Protein AF-A0AAW0P7V8-F1 (afdb_monomer)

Organism: NCBI:txid88201

pLDDT: mean 75.21, std 24.81, range [28.02, 97.75]

Nearest PDB structures (foldseek):
  6kzp-assembly1_A  TM=9.640E-01  e=1.394E-21  Homo sapiens
  9ayk-assembly1_A  TM=9.635E-01  e=1.663E-21  Homo sapiens
  9ayl-assembly1_A  TM=9.589E-01  e=2.994E-21  Homo sapiens
  6kzo-assembly1_A  TM=9.671E-01  e=5.338E-20  Homo sapiens
  7wll-assembly1_A  TM=8.492E-01  e=4.261E-21  Homo sapiens

Radius of gyration: 34.0 Å; Cα contacts (8 Å, |Δi|>4): 158; chains: 1; bounding box: 77×77×98 Å

Mean predicted aligned error: 16.58 Å

Sequence (264 aa):
MVINFFSTRHRSGPGQCRVGAVVSVQSQCVPQGRGAVRRATPQASELHLLLLLPGIRQLKVPRTNVDTVIGDQGRKVVISRAPGLKLVVETLMSSLKPIGNIVVICCAFFIIFGILGVQLFKGKFFVCQGEDVRNITNKSDCLQASYKWVRHKYNFDNLGQALMSLFVLASKDGWVDIMYDGLDAVGVDQQPIMNYNPWMLLYFISFLLIVAFFVLNMFVGVVVENFHKCRRHQEAEEAKRREEKRLKRLEKKRRSKEKELAGR

Secondary structure (DSSP, 8-state):
-------------S----------------------------------S----------------S-SSSS-SSSSSSTTS-HHHHHHHHHHHHHHTTTHHHHHHHHHHHHHHHHHHHHHHTTT-EEEESS--TT--BHHHHHHTT-EEEE-SS--SSHHHHHHHHHHHHHTSSHHHHHHHHHS--STTBPP-TTS-GGGHHHHHHHHHHHHHHHHHHHHHHHHHHHHHHHHHHHHHHHHHHHHHHHHHHHHHHHHHHHHHHT-

Foldseek 3Di:
DDDDDDDDDDDDDDDDDDDDDDDDDDDDDDDDDDDDDDDDDDDDDDPDDDPDDDDDDDDDDPPDPPPPDPDPPPPPPPPPPDPVVVVVVVVVVVLCVLLVVLVVVVVVVLLVLLVVQLVQFAQQQKAWDDDDCPPPWFLVSSVVVVTDTDGDPQGNNDSVSSSVLLVCLLVVHCVVVVLQSQQQGDDHRTHGHGRPHVVSNCSSVVSNVVSVVSVVVSVVSSVVVVVVVVVVVVVVVVVVVVVVVVVVVVVVVVVVVVVVVVVD

Solvent-accessible surface area (backbone atoms only — not comparable to full-atom values): 16611 Å² total; per-residue (Å²): 140,85,82,86,76,87,82,80,87,79,89,78,83,87,88,81,93,78,84,80,86,86,82,91,79,90,79,84,87,78,88,90,80,89,86,91,85,83,88,83,87,89,82,92,84,88,87,86,87,83,91,82,80,89,86,82,82,85,80,86,76,76,90,72,72,98,80,79,86,84,75,72,87,76,65,59,80,72,67,76,79,45,77,71,57,51,57,53,52,53,54,49,57,65,62,43,61,79,51,46,64,59,50,54,53,50,52,52,50,47,49,54,51,16,52,51,42,28,75,76,37,44,60,22,49,38,42,70,51,61,92,81,58,88,87,45,59,36,50,68,50,27,51,72,70,73,33,45,82,42,67,51,94,61,35,22,73,42,58,70,44,15,42,53,35,50,49,35,43,72,68,66,53,74,30,68,59,57,50,50,54,53,21,14,34,73,38,69,60,30,42,60,38,87,68,67,33,67,72,52,46,54,60,57,52,51,51,53,52,54,52,52,50,50,53,52,51,50,50,50,48,54,54,49,51,52,51,54,50,52,50,52,52,51,54,51,53,52,49,49,56,52,49,54,54,51,51,55,51,52,54,53,55,50,55,52,52,53,52,58,60,74,74,108

InterPro domains:
  IPR005821 Ion transport domain [PF00520] (78-234)
  IPR043203 Voltage-gated cation channel calcium and sodium [PTHR10037] (78-259)

Structure (mmCIF, N/CA/C/O backbone):
data_AF-A0AAW0P7V8-F1
#
_entry.id   AF-A0AAW0P7V8-F1
#
loop_
_atom_site.group_PDB
_atom_site.id
_atom_site.type_symbol
_atom_site.label_atom_id
_atom_site.label_alt_id
_atom_site.label_comp_id
_atom_site.label_asym_id
_atom_site.label_entity_id
_atom_site.label_seq_id
_atom_site.pdbx_PDB_ins_code
_atom_site.Cartn_x
_atom_site.Cartn_y
_atom_site.Cartn_z
_atom_site.occupancy
_atom_site.B_iso_or_equiv
_atom_site.auth_seq_id
_atom_site.auth_comp_id
_atom_site.auth_asym_id
_atom_site.auth_atom_id
_atom_site.pdbx_PDB_model_num
ATOM 1 N N . MET A 1 1 ? 3.699 14.943 11.187 1.00 34.69 1 MET A N 1
ATOM 2 C CA . MET A 1 1 ? 5.024 14.359 11.480 1.00 34.69 1 MET A CA 1
ATOM 3 C C . MET A 1 1 ? 5.713 14.115 10.145 1.00 34.69 1 MET A C 1
ATOM 5 O O . MET A 1 1 ? 5.439 13.121 9.488 1.00 34.69 1 MET A O 1
ATOM 9 N N . VAL A 1 2 ? 6.465 15.113 9.682 1.00 36.28 2 VAL A N 1
ATOM 10 C CA . VAL A 1 2 ? 7.217 15.082 8.421 1.00 36.28 2 VAL A CA 1
ATOM 11 C C . VAL A 1 2 ? 8.617 14.604 8.778 1.00 36.28 2 VAL A C 1
ATOM 13 O O . VAL A 1 2 ? 9.300 15.276 9.545 1.00 36.28 2 VAL A O 1
ATOM 16 N N . ILE A 1 3 ? 9.021 13.434 8.289 1.00 40.75 3 ILE A N 1
ATOM 17 C CA . ILE A 1 3 ? 10.409 12.980 8.393 1.00 40.75 3 ILE A CA 1
ATOM 18 C C . ILE A 1 3 ? 11.056 13.299 7.047 1.00 40.75 3 ILE A C 1
ATOM 20 O O . ILE A 1 3 ? 10.778 12.644 6.046 1.00 40.75 3 ILE A O 1
ATOM 24 N N . ASN A 1 4 ? 11.874 14.350 7.035 1.00 37.66 4 ASN A N 1
ATOM 25 C CA . ASN A 1 4 ? 12.822 14.621 5.962 1.00 37.66 4 ASN A CA 1
ATOM 26 C C . ASN A 1 4 ? 13.935 13.570 6.028 1.00 37.66 4 ASN A C 1
ATOM 28 O O . ASN A 1 4 ? 14.639 13.496 7.033 1.00 37.66 4 ASN A O 1
ATOM 32 N N . PHE A 1 5 ? 14.130 12.812 4.951 1.00 36.94 5 PHE A N 1
ATOM 33 C CA . PHE A 1 5 ? 15.389 12.120 4.694 1.00 36.94 5 PHE A CA 1
ATOM 34 C C . PHE A 1 5 ? 16.111 12.857 3.566 1.00 36.94 5 PHE A C 1
ATOM 36 O O . PHE A 1 5 ? 15.644 12.909 2.430 1.00 36.94 5 PHE A O 1
ATOM 43 N N . PHE A 1 6 ? 17.245 13.464 3.910 1.00 34.41 6 PHE A N 1
ATOM 44 C CA . PHE A 1 6 ? 18.235 13.945 2.955 1.00 34.41 6 PHE A CA 1
ATOM 45 C C . PHE A 1 6 ? 18.734 12.749 2.131 1.00 34.41 6 PHE A C 1
ATOM 47 O O . PHE A 1 6 ? 19.323 11.823 2.683 1.00 34.41 6 PHE A O 1
ATOM 54 N N . SER A 1 7 ? 18.508 12.768 0.817 1.00 32.28 7 SER A N 1
ATOM 55 C CA . SER A 1 7 ? 19.150 11.849 -0.125 1.00 32.28 7 SER A CA 1
ATOM 56 C C . SER A 1 7 ? 20.437 12.502 -0.627 1.00 32.28 7 SER A C 1
ATOM 58 O O . SER A 1 7 ? 20.416 13.351 -1.519 1.00 32.28 7 SER A O 1
ATOM 60 N N . THR A 1 8 ? 21.573 12.157 -0.020 1.00 36.97 8 THR A N 1
ATOM 61 C CA . THR A 1 8 ? 22.889 12.439 -0.598 1.00 36.97 8 THR A CA 1
ATOM 62 C C . THR A 1 8 ? 23.225 11.340 -1.600 1.00 36.97 8 THR A C 1
ATOM 64 O O . THR A 1 8 ? 23.521 10.197 -1.263 1.00 36.97 8 THR A O 1
ATOM 67 N N . ARG A 1 9 ? 23.156 11.709 -2.879 1.00 38.25 9 ARG A N 1
ATOM 68 C CA . ARG A 1 9 ? 23.531 10.891 -4.032 1.00 38.25 9 ARG A CA 1
ATOM 69 C C . ARG A 1 9 ? 25.040 10.601 -3.979 1.00 38.25 9 ARG A C 1
ATOM 71 O O . ARG A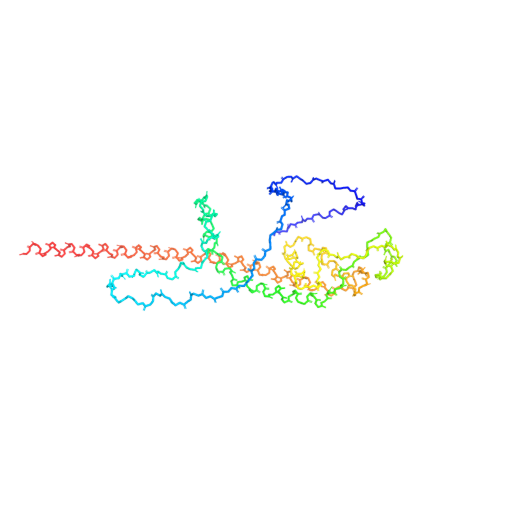 1 9 ? 25.831 11.510 -4.212 1.00 38.25 9 ARG A O 1
ATOM 78 N N . HIS A 1 10 ? 25.446 9.355 -3.720 1.00 29.80 10 HIS A N 1
ATOM 79 C CA . HIS A 1 10 ? 26.841 8.922 -3.881 1.00 29.80 10 HIS A CA 1
ATOM 80 C C . HIS A 1 10 ? 26.973 7.944 -5.053 1.00 29.80 10 HIS A C 1
ATOM 82 O O . HIS A 1 10 ? 26.455 6.831 -5.043 1.00 29.80 10 HIS A O 1
ATOM 88 N N . ARG A 1 11 ? 27.673 8.408 -6.089 1.00 39.03 11 ARG A N 1
ATOM 89 C CA . ARG A 1 11 ? 28.095 7.653 -7.272 1.00 39.03 11 ARG A CA 1
ATOM 90 C C . ARG A 1 11 ? 29.352 6.871 -6.897 1.00 39.03 11 ARG A C 1
ATOM 92 O O . ARG A 1 11 ? 30.309 7.481 -6.424 1.00 39.03 11 ARG A O 1
ATOM 99 N N . SER A 1 12 ? 29.396 5.557 -7.097 1.00 32.12 12 SER A N 1
ATOM 100 C CA . SER A 1 12 ? 30.649 4.790 -7.011 1.00 32.12 12 SER A CA 1
ATOM 101 C C . SER A 1 12 ? 30.576 3.547 -7.895 1.00 32.12 12 SER A C 1
ATOM 103 O O . SER A 1 12 ? 29.639 2.759 -7.794 1.00 32.12 12 SER A O 1
ATOM 105 N N . GLY A 1 13 ? 31.555 3.453 -8.800 1.00 33.09 13 GLY A N 1
ATOM 106 C CA . GLY A 1 13 ? 31.801 2.343 -9.716 1.00 33.09 13 GLY A CA 1
ATOM 107 C C . GLY A 1 13 ? 32.292 1.065 -9.019 1.00 33.09 13 GLY A C 1
ATOM 108 O O . GLY A 1 13 ? 32.143 0.916 -7.806 1.00 33.09 13 GLY A O 1
ATOM 109 N N . PRO A 1 14 ? 32.809 0.095 -9.791 1.00 33.91 14 PRO A N 1
ATOM 110 C CA . PRO A 1 14 ? 32.634 -1.315 -9.489 1.00 33.91 14 PRO A CA 1
ATOM 111 C C . PRO A 1 14 ? 33.682 -1.865 -8.520 1.00 33.91 14 PRO A C 1
ATOM 113 O O . PRO A 1 14 ? 34.874 -1.622 -8.658 1.00 33.91 14 PRO A O 1
ATOM 116 N N . GLY A 1 15 ? 33.209 -2.724 -7.615 1.00 36.16 15 GLY A N 1
ATOM 117 C CA . GLY A 1 15 ? 34.019 -3.783 -7.021 1.00 36.16 15 GLY A CA 1
ATOM 118 C C . GLY A 1 15 ? 34.795 -3.410 -5.762 1.00 36.16 15 GLY A C 1
ATOM 119 O O . GLY A 1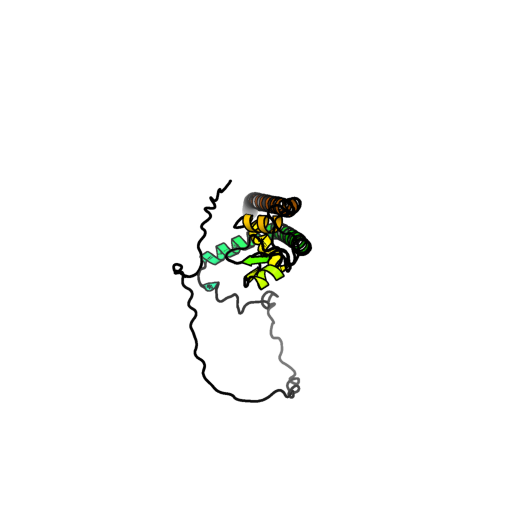 15 ? 36.001 -3.231 -5.823 1.00 36.16 15 GLY A O 1
ATOM 120 N N . GLN A 1 16 ? 34.131 -3.454 -4.602 1.00 30.09 16 GLN A N 1
ATOM 121 C CA . GLN A 1 16 ? 34.600 -4.255 -3.460 1.00 30.09 16 GLN A CA 1
ATOM 122 C C . GLN A 1 16 ? 33.583 -4.267 -2.314 1.00 30.09 16 GLN A C 1
ATOM 124 O O . GLN A 1 16 ? 33.190 -3.237 -1.773 1.00 30.09 16 GLN A O 1
ATOM 129 N N . CYS A 1 17 ? 33.164 -5.477 -1.941 1.00 30.48 17 CYS A N 1
ATOM 130 C CA . CYS A 1 17 ? 32.362 -5.759 -0.760 1.00 30.48 17 CYS A CA 1
ATOM 131 C C . CYS A 1 17 ? 33.160 -5.462 0.518 1.00 30.48 17 CYS A C 1
ATOM 133 O O . CYS A 1 17 ? 34.255 -5.997 0.696 1.00 30.48 17 CYS A O 1
ATOM 135 N N . ARG A 1 18 ? 32.575 -4.713 1.462 1.00 30.17 18 ARG A N 1
ATOM 136 C CA . ARG A 1 18 ? 32.966 -4.774 2.877 1.00 30.17 18 ARG A CA 1
ATOM 137 C C . ARG A 1 18 ? 31.754 -4.950 3.789 1.00 30.17 18 ARG A C 1
ATOM 139 O O . ARG A 1 18 ? 30.930 -4.061 3.938 1.00 30.17 18 ARG A O 1
ATOM 146 N N . VAL A 1 19 ? 31.711 -6.159 4.348 1.00 32.03 19 VAL A N 1
ATOM 147 C CA . VAL A 1 19 ? 31.450 -6.534 5.746 1.00 32.03 19 VAL A CA 1
ATOM 148 C C . VAL A 1 19 ? 30.403 -5.700 6.493 1.00 32.03 19 VAL A C 1
ATOM 150 O O . VAL A 1 19 ? 30.705 -4.669 7.087 1.00 32.03 19 VAL A O 1
ATOM 153 N N . GLY A 1 20 ? 29.179 -6.232 6.529 1.00 30.17 20 GLY A N 1
ATOM 154 C CA . GLY A 1 20 ? 28.164 -5.857 7.508 1.00 30.17 20 GLY A CA 1
ATOM 155 C C . GLY A 1 20 ? 28.463 -6.467 8.879 1.00 30.17 20 GLY A C 1
ATOM 156 O O . GLY A 1 20 ? 28.903 -7.614 8.989 1.00 30.17 20 GLY A O 1
ATOM 157 N N . ALA A 1 21 ? 28.218 -5.678 9.921 1.00 32.97 21 ALA A N 1
ATOM 158 C CA . ALA A 1 21 ? 28.297 -6.100 11.306 1.00 32.97 21 ALA A CA 1
ATOM 159 C C . ALA A 1 21 ? 27.172 -7.096 11.655 1.00 32.97 21 ALA A C 1
ATOM 161 O O . ALA A 1 21 ? 25.986 -6.835 11.478 1.00 32.97 21 ALA A O 1
ATOM 162 N N . VAL A 1 22 ? 27.628 -8.249 12.135 1.00 34.59 22 VAL A N 1
ATOM 163 C CA . VAL A 1 22 ? 27.019 -9.306 12.955 1.00 34.59 22 VAL A CA 1
ATOM 164 C C . VAL A 1 22 ? 25.667 -8.991 13.623 1.00 34.59 22 VAL A C 1
ATOM 166 O O . VAL A 1 22 ? 25.618 -8.184 14.544 1.00 34.59 22 VAL A O 1
ATOM 169 N N . VAL A 1 23 ? 24.637 -9.799 13.316 1.00 30.67 23 VAL A N 1
ATOM 170 C CA . VAL A 1 23 ? 23.861 -10.539 14.336 1.00 30.67 23 VAL A CA 1
ATOM 171 C C . VAL A 1 23 ? 23.594 -11.965 13.830 1.00 30.67 23 VAL A C 1
ATOM 173 O O . VAL A 1 23 ? 23.063 -12.189 12.748 1.00 30.67 23 VAL A O 1
ATOM 176 N N . SER A 1 24 ? 24.038 -12.911 14.651 1.00 33.06 24 SER A N 1
ATOM 177 C CA . SER A 1 24 ? 24.048 -14.369 14.533 1.00 33.06 24 SER A CA 1
ATOM 178 C C . SER A 1 24 ? 22.721 -15.035 14.125 1.00 33.06 24 SER A C 1
ATOM 180 O O . SER A 1 24 ? 21.725 -14.856 14.817 1.00 33.06 24 SER A O 1
ATOM 182 N N . VAL A 1 25 ? 22.754 -15.915 13.111 1.00 32.44 25 VAL A N 1
ATOM 183 C CA . VAL A 1 25 ? 22.069 -17.226 13.131 1.00 32.44 25 VAL A CA 1
ATOM 184 C C . VAL A 1 25 ? 22.955 -18.244 12.404 1.00 32.44 25 VAL A C 1
ATOM 186 O O . VAL A 1 25 ? 23.276 -18.096 11.226 1.00 32.44 25 VAL A O 1
ATOM 189 N N . GLN A 1 26 ? 23.360 -19.279 13.138 1.00 32.41 26 GLN A N 1
ATOM 190 C CA . GLN A 1 26 ? 24.110 -20.439 12.661 1.00 32.41 26 GLN A CA 1
ATOM 191 C C . GLN A 1 26 ? 23.385 -21.143 11.505 1.00 32.41 26 GLN A C 1
ATOM 193 O O . GLN A 1 26 ? 22.258 -21.602 11.663 1.00 32.41 26 GLN A O 1
ATOM 198 N N . SER A 1 27 ? 24.071 -21.314 10.377 1.00 30.02 27 SER A N 1
ATOM 199 C CA . SER A 1 27 ? 23.780 -22.381 9.417 1.00 30.02 27 SER A CA 1
ATOM 200 C C . SER A 1 27 ? 24.959 -23.345 9.450 1.00 30.02 27 SER A C 1
ATOM 202 O O . SER A 1 27 ? 26.050 -23.023 8.987 1.00 30.02 27 SER A O 1
ATOM 204 N N . GLN A 1 28 ? 24.760 -24.497 10.086 1.00 31.27 28 GLN A N 1
ATOM 205 C CA . GLN A 1 28 ? 25.714 -25.597 10.045 1.00 31.27 28 GLN A CA 1
ATOM 206 C C . GLN A 1 28 ? 25.661 -26.260 8.666 1.00 31.27 28 GLN A C 1
ATOM 208 O O . GLN A 1 28 ? 24.603 -26.692 8.211 1.00 31.27 28 GLN A O 1
ATOM 213 N N . CYS A 1 29 ? 26.826 -26.360 8.029 1.00 28.02 29 CYS A N 1
ATOM 214 C CA . CYS A 1 29 ? 27.104 -27.325 6.974 1.00 28.02 29 CYS A CA 1
ATOM 215 C C . CYS A 1 29 ? 27.000 -28.755 7.533 1.00 28.02 29 CYS A C 1
ATOM 217 O O . CYS A 1 29 ? 27.561 -29.041 8.590 1.00 28.02 29 CYS A O 1
ATOM 219 N N . VAL A 1 30 ? 26.355 -29.662 6.796 1.00 37.50 30 VAL A N 1
ATOM 220 C CA . VAL A 1 30 ? 26.409 -31.119 7.020 1.00 37.50 30 VAL A CA 1
ATOM 221 C C . VAL A 1 30 ? 27.014 -31.768 5.765 1.00 37.50 30 VAL A C 1
ATOM 223 O O . VAL A 1 30 ? 26.639 -31.372 4.658 1.00 37.50 30 VAL A O 1
ATOM 226 N N . PRO A 1 31 ? 27.963 -32.717 5.895 1.00 34.97 31 PRO A N 1
ATOM 227 C CA . PRO A 1 31 ? 28.690 -33.282 4.764 1.00 34.97 31 PRO A CA 1
ATOM 228 C C . PRO A 1 31 ? 27.937 -34.427 4.071 1.00 34.97 31 PRO A C 1
ATOM 230 O O . PRO A 1 31 ? 27.080 -35.099 4.641 1.00 34.97 31 PRO A O 1
ATOM 233 N N . GLN A 1 32 ? 28.319 -34.645 2.814 1.00 35.72 32 GLN A N 1
ATOM 234 C CA . GLN A 1 32 ? 27.781 -35.617 1.867 1.00 35.72 32 GLN A CA 1
ATOM 235 C C . GLN A 1 32 ? 28.469 -36.987 2.032 1.00 35.72 32 GLN A C 1
ATOM 237 O O . GLN A 1 32 ? 29.695 -37.075 1.988 1.00 35.72 32 GLN A O 1
ATOM 242 N N . GLY A 1 33 ? 27.686 -38.061 2.184 1.00 32.03 33 GLY A N 1
ATOM 243 C CA . GLY A 1 33 ? 28.163 -39.443 2.313 1.00 32.03 33 GLY A CA 1
ATOM 244 C C . GLY A 1 33 ? 27.228 -40.447 1.628 1.00 32.03 33 GLY A C 1
ATOM 245 O O . GLY A 1 33 ? 26.017 -40.388 1.793 1.00 32.03 33 GLY A O 1
ATOM 246 N N . ARG A 1 34 ? 27.827 -41.322 0.814 1.00 34.50 34 ARG A N 1
ATOM 247 C CA . ARG A 1 34 ? 27.268 -42.275 -0.170 1.00 34.50 34 ARG A CA 1
ATOM 248 C C . ARG A 1 34 ? 26.307 -43.337 0.398 1.00 34.50 34 ARG A C 1
ATOM 250 O O . ARG A 1 34 ? 26.497 -43.790 1.518 1.00 34.50 34 ARG A O 1
ATOM 257 N N . GLY A 1 35 ? 25.443 -43.886 -0.468 1.00 31.80 35 GLY A N 1
ATOM 258 C CA . GLY A 1 35 ? 24.969 -45.277 -0.344 1.00 31.80 35 GLY A CA 1
ATOM 259 C C . GLY A 1 35 ? 23.537 -45.527 -0.820 1.00 31.80 35 GLY A C 1
ATOM 260 O O . GLY A 1 35 ? 22.586 -45.145 -0.154 1.00 31.80 35 GLY A O 1
ATOM 261 N N . ALA A 1 36 ? 23.386 -46.196 -1.963 1.00 33.56 36 ALA A N 1
ATOM 262 C CA . ALA A 1 36 ? 22.109 -46.622 -2.527 1.00 33.56 36 ALA A CA 1
ATOM 263 C C . ALA A 1 36 ? 21.594 -47.925 -1.889 1.00 33.56 36 ALA A C 1
ATOM 265 O O . ALA A 1 36 ? 22.361 -48.875 -1.762 1.00 33.56 36 ALA A O 1
ATOM 266 N N . VAL A 1 37 ? 20.284 -48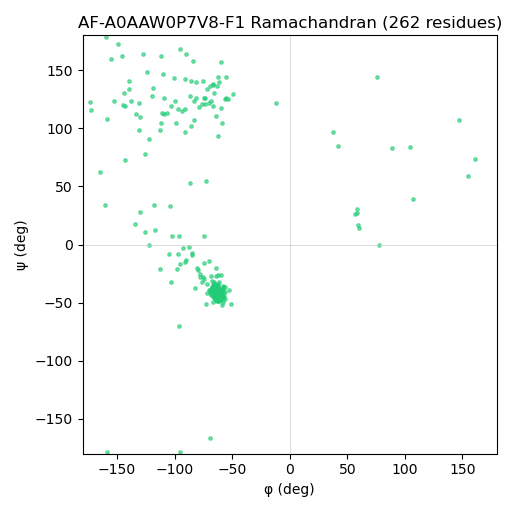.019 -1.628 1.00 36.31 37 VAL A N 1
ATOM 267 C CA . VAL A 1 37 ? 19.547 -49.294 -1.519 1.00 36.31 37 VAL A CA 1
ATOM 268 C C . VAL A 1 37 ? 18.180 -49.136 -2.203 1.00 36.31 37 VAL A C 1
ATOM 270 O O . VAL A 1 37 ? 17.509 -48.118 -2.056 1.00 36.31 37 VAL A O 1
ATOM 273 N N . ARG A 1 38 ? 17.818 -50.126 -3.031 1.00 34.03 38 ARG A N 1
ATOM 274 C CA . ARG A 1 38 ? 16.623 -50.182 -3.896 1.00 34.03 38 ARG A CA 1
ATOM 275 C C . ARG A 1 38 ? 15.415 -50.828 -3.190 1.00 34.03 38 ARG A C 1
ATOM 277 O O . ARG A 1 38 ? 15.625 -51.678 -2.334 1.00 34.03 38 ARG A O 1
ATOM 284 N N . ARG A 1 39 ? 14.229 -50.605 -3.797 1.00 31.41 39 ARG A N 1
ATOM 285 C CA . ARG A 1 39 ? 12.975 -51.417 -3.785 1.00 31.41 39 ARG A CA 1
ATOM 286 C C . ARG A 1 39 ? 12.134 -51.346 -2.493 1.00 31.41 39 ARG A C 1
ATOM 288 O O . ARG A 1 39 ? 12.696 -51.274 -1.419 1.00 31.41 39 ARG A O 1
ATOM 295 N N . ALA A 1 40 ? 10.796 -51.367 -2.498 1.00 29.67 40 ALA A N 1
ATOM 296 C CA . ALA A 1 40 ? 9.768 -51.590 -3.523 1.00 29.67 40 ALA A CA 1
ATOM 297 C C . ALA A 1 40 ? 8.438 -50.907 -3.102 1.00 29.67 40 ALA A C 1
ATOM 299 O O . ALA A 1 40 ? 8.222 -50.644 -1.922 1.00 29.67 40 ALA A O 1
ATOM 300 N N . THR A 1 41 ? 7.548 -50.649 -4.062 1.00 31.70 41 THR A N 1
ATOM 301 C CA . THR A 1 41 ? 6.105 -50.384 -3.866 1.00 31.70 41 THR A CA 1
ATOM 302 C C . THR A 1 41 ? 5.305 -51.701 -4.053 1.00 31.70 41 THR A C 1
ATOM 304 O O . THR A 1 41 ? 5.915 -52.731 -4.335 1.00 31.70 41 THR A O 1
ATOM 307 N N . PRO A 1 42 ? 3.961 -51.709 -3.949 1.00 42.50 42 PRO A N 1
ATOM 308 C CA . PRO A 1 42 ? 3.151 -51.965 -2.755 1.00 42.50 42 PRO A CA 1
ATOM 309 C C . PRO A 1 42 ? 2.363 -53.293 -2.852 1.00 42.50 42 PRO A C 1
ATOM 311 O O . PRO A 1 42 ? 2.104 -53.781 -3.949 1.00 42.50 42 PRO A O 1
ATOM 314 N N . GLN A 1 43 ? 1.874 -53.847 -1.736 1.00 31.56 43 GLN A N 1
ATOM 315 C CA . GLN A 1 43 ? 0.816 -54.861 -1.819 1.00 31.56 43 GLN A CA 1
ATOM 316 C C . GLN A 1 43 ? -0.162 -54.757 -0.650 1.00 31.56 43 GLN A C 1
ATOM 318 O O . GLN A 1 43 ? 0.209 -54.827 0.519 1.00 31.56 43 GLN A O 1
ATOM 323 N N . ALA A 1 44 ? -1.417 -54.518 -1.019 1.00 39.94 44 ALA A N 1
ATOM 324 C CA . ALA A 1 44 ? -2.581 -54.552 -0.163 1.00 39.94 44 ALA A CA 1
ATOM 325 C C . ALA A 1 44 ? -2.994 -56.009 0.062 1.00 39.94 44 ALA A C 1
ATOM 327 O O . ALA A 1 44 ? -3.352 -56.698 -0.888 1.00 39.94 44 ALA A O 1
ATOM 328 N N . SER A 1 45 ? -2.970 -56.449 1.311 1.00 39.38 45 SER A N 1
ATOM 329 C CA . SER A 1 45 ? -3.708 -57.610 1.805 1.00 39.38 45 SER A CA 1
ATOM 330 C C . SER A 1 45 ? -3.525 -57.634 3.314 1.00 39.38 45 SER A C 1
ATOM 332 O O . SER A 1 45 ? -2.394 -57.699 3.771 1.00 39.38 45 SER A O 1
ATOM 334 N N . GLU A 1 46 ? -4.623 -57.457 4.040 1.00 35.16 46 GLU A N 1
ATOM 335 C CA . GLU A 1 46 ? -4.911 -57.919 5.412 1.00 35.16 46 GLU A CA 1
ATOM 336 C C . GLU A 1 46 ? -5.961 -56.970 6.014 1.00 35.16 46 GLU A C 1
ATOM 338 O O . GLU A 1 46 ? -5.766 -56.276 7.011 1.00 35.16 46 GLU A O 1
ATOM 343 N N . LEU A 1 47 ? -7.111 -56.911 5.343 1.00 39.75 47 LEU A N 1
ATOM 344 C CA . LEU A 1 47 ? -8.361 -56.466 5.930 1.00 39.75 47 LEU A CA 1
ATOM 345 C C . LEU A 1 47 ? -9.238 -57.714 5.956 1.00 39.75 47 LEU A C 1
ATOM 347 O O . LEU A 1 47 ? -9.751 -58.070 4.905 1.00 39.75 47 LEU A O 1
ATOM 351 N N . HIS A 1 48 ? -9.318 -58.401 7.101 1.00 45.50 48 HIS A N 1
ATOM 352 C CA . HIS A 1 48 ? -10.426 -59.274 7.536 1.00 45.50 48 HIS A CA 1
ATOM 353 C C . HIS A 1 48 ? -9.969 -60.240 8.642 1.00 45.50 48 HIS A C 1
ATOM 355 O O . HIS A 1 48 ? -9.865 -61.432 8.390 1.00 45.50 48 HIS A O 1
ATOM 361 N N . LEU A 1 49 ? -9.749 -59.781 9.886 1.00 44.66 49 LEU A N 1
ATOM 362 C CA . LEU A 1 49 ? -9.870 -60.712 11.023 1.00 44.66 49 LEU A CA 1
ATOM 363 C C . LEU A 1 49 ? -9.956 -60.070 12.417 1.00 44.66 49 LEU A C 1
ATOM 365 O O . LEU A 1 49 ? -9.105 -60.346 13.250 1.00 44.66 49 LEU A O 1
ATOM 369 N N . LEU A 1 50 ? -10.975 -59.257 12.733 1.00 43.06 50 LEU A N 1
ATOM 370 C CA . LEU A 1 50 ? -11.292 -58.990 14.158 1.00 43.06 50 LEU A CA 1
ATOM 371 C C . LEU A 1 50 ? -12.713 -58.460 14.443 1.00 43.06 50 LEU A C 1
ATOM 373 O O . LEU A 1 50 ? -12.922 -57.697 15.379 1.00 43.06 50 LEU A O 1
ATOM 377 N N . LEU A 1 51 ? -13.717 -58.895 13.672 1.00 42.84 51 LEU A N 1
ATOM 378 C CA . LEU A 1 51 ? -15.131 -58.530 13.887 1.00 42.84 51 LEU A CA 1
ATOM 379 C C . LEU A 1 51 ? -15.994 -59.639 14.517 1.00 42.84 51 LEU A C 1
ATOM 381 O O . LEU A 1 51 ? -17.183 -59.713 14.232 1.00 42.84 51 LEU A O 1
ATOM 385 N N . LEU A 1 52 ? -15.451 -60.492 15.392 1.00 50.66 52 LEU A N 1
ATOM 386 C CA . LEU A 1 52 ? -16.263 -61.496 16.102 1.00 50.66 52 LEU A CA 1
ATOM 387 C C . LEU A 1 52 ? -15.816 -61.724 17.553 1.00 50.66 52 LEU A C 1
ATOM 389 O O . LEU A 1 52 ? -15.299 -62.783 17.889 1.00 50.66 52 LEU A O 1
ATOM 393 N N . LEU A 1 53 ? -16.088 -60.761 18.438 1.00 38.84 53 LEU A N 1
ATOM 394 C CA . LEU A 1 53 ? -16.280 -61.056 19.863 1.00 38.84 53 LEU A CA 1
ATOM 395 C C . LEU A 1 53 ? -17.527 -60.321 20.384 1.00 38.84 53 LEU A C 1
ATOM 397 O O . LEU A 1 53 ? -17.528 -59.090 20.454 1.00 38.84 53 LEU A O 1
ATOM 401 N N . PRO A 1 54 ? -18.601 -61.048 20.744 1.00 43.06 54 PRO A N 1
ATOM 402 C CA . PRO A 1 54 ? -19.772 -60.468 21.376 1.00 43.06 54 PRO A CA 1
ATOM 403 C C . PRO A 1 54 ? -19.528 -60.325 22.883 1.00 43.06 54 PRO A C 1
ATOM 405 O O . PRO A 1 54 ? -19.276 -61.301 23.582 1.00 43.06 54 PRO A O 1
ATOM 408 N N . GLY A 1 55 ? -19.669 -59.102 23.395 1.00 48.12 55 GLY A N 1
ATOM 409 C CA . GLY A 1 55 ? -19.925 -58.866 24.816 1.00 48.12 55 GLY A CA 1
ATOM 410 C C . GLY A 1 55 ? -18.745 -58.370 25.646 1.00 48.12 55 GLY A C 1
ATOM 411 O O . GLY A 1 55 ? -18.180 -59.124 26.428 1.00 48.12 55 GLY A O 1
ATOM 412 N N . ILE A 1 56 ? -18.504 -57.055 25.626 1.00 43.91 56 ILE A N 1
ATOM 413 C CA . ILE A 1 56 ? -18.076 -56.333 26.831 1.00 43.91 56 ILE A CA 1
ATOM 414 C C . ILE A 1 56 ? -18.947 -55.086 26.981 1.00 43.91 56 ILE A C 1
ATOM 416 O O . ILE A 1 56 ? -19.073 -54.246 26.093 1.00 43.91 56 ILE A O 1
ATOM 420 N N . ARG A 1 57 ? -19.609 -55.038 28.133 1.00 44.47 57 ARG A N 1
ATOM 421 C CA . ARG A 1 57 ? -20.517 -53.998 28.600 1.00 44.47 57 ARG A CA 1
ATOM 422 C C . ARG A 1 57 ? -19.760 -52.683 28.850 1.00 44.47 57 ARG A C 1
ATOM 424 O O . ARG A 1 57 ? -18.705 -52.693 29.467 1.00 44.47 57 ARG A O 1
ATOM 431 N N . GLN A 1 58 ? -20.379 -51.574 28.440 1.00 45.72 58 GLN A N 1
ATOM 432 C CA . GLN A 1 58 ? -20.305 -50.226 29.028 1.00 45.72 58 GLN A CA 1
ATOM 433 C C . GLN A 1 58 ? -18.920 -49.720 29.483 1.00 45.72 58 GLN A C 1
ATOM 435 O O . GLN A 1 58 ? -18.625 -49.700 30.678 1.00 45.72 58 GLN A O 1
ATOM 440 N N . LEU A 1 59 ? -18.137 -49.153 28.558 1.00 38.78 59 LEU A N 1
ATOM 441 C CA . LEU A 1 59 ? -17.145 -48.140 28.924 1.00 38.78 59 LEU A CA 1
ATOM 442 C C . LEU A 1 59 ? -17.742 -46.746 28.690 1.00 38.78 59 LEU A C 1
ATOM 444 O O . LEU A 1 59 ? -18.095 -46.368 27.574 1.00 38.78 59 LEU A O 1
ATOM 448 N N . LYS A 1 60 ? -17.879 -45.988 29.777 1.00 45.03 60 LYS A N 1
ATOM 449 C CA . LYS A 1 60 ? -18.301 -44.586 29.802 1.00 45.03 60 LYS A CA 1
ATOM 450 C C . LYS A 1 60 ? -17.326 -43.744 28.964 1.00 45.03 60 LYS A C 1
ATOM 452 O O . LYS A 1 60 ? -16.230 -43.446 29.425 1.00 45.03 60 LYS A O 1
ATOM 457 N N . VAL A 1 61 ? -17.720 -43.338 27.758 1.00 47.81 61 VAL A N 1
ATOM 458 C CA . VAL A 1 61 ? -16.961 -42.360 26.960 1.00 47.81 61 VAL A CA 1
ATOM 459 C C . VAL A 1 61 ? -17.162 -40.969 27.585 1.00 47.81 61 VAL A C 1
ATOM 461 O O . VAL A 1 61 ? -18.308 -40.522 27.700 1.00 47.81 61 VAL A O 1
ATOM 464 N N . PRO A 1 62 ? -16.103 -40.264 28.020 1.00 42.75 62 PRO A N 1
ATOM 465 C CA . PRO A 1 62 ? -16.217 -38.863 28.405 1.00 42.75 62 PRO A CA 1
ATOM 466 C C . PRO A 1 62 ? -16.542 -38.039 27.155 1.00 42.75 62 PRO A C 1
ATOM 468 O O . PRO A 1 62 ? -15.926 -38.248 26.112 1.00 42.75 62 PRO A O 1
ATOM 471 N N . ARG A 1 63 ? -17.473 -37.079 27.245 1.00 48.88 63 ARG A N 1
ATOM 472 C CA . ARG A 1 63 ? -17.618 -36.031 26.219 1.00 48.88 63 ARG A CA 1
ATOM 473 C C . ARG A 1 63 ? -16.321 -35.221 26.180 1.00 48.88 63 ARG A C 1
ATOM 475 O O . ARG A 1 63 ? -16.155 -34.286 26.958 1.00 48.88 63 ARG A O 1
ATOM 482 N N . THR A 1 64 ? -15.399 -35.586 25.303 1.00 44.44 64 THR A N 1
ATOM 483 C CA . THR A 1 64 ? -14.305 -34.708 24.911 1.00 44.44 64 THR A CA 1
ATOM 484 C C . THR A 1 64 ? -14.873 -33.665 23.958 1.00 44.44 64 THR A C 1
ATOM 486 O O . THR A 1 64 ? -15.491 -33.984 22.943 1.00 44.44 64 THR A O 1
ATOM 489 N N . ASN A 1 65 ? -14.732 -32.398 24.344 1.00 38.59 65 ASN A N 1
ATOM 490 C CA . ASN A 1 65 ? -15.064 -31.262 23.497 1.00 38.59 65 ASN A CA 1
ATOM 491 C C . ASN A 1 65 ? -14.296 -31.357 22.173 1.00 38.59 65 ASN A C 1
ATOM 493 O O . ASN A 1 65 ? -13.139 -31.779 22.132 1.00 38.59 65 ASN A O 1
ATOM 497 N N . VAL A 1 66 ? -14.953 -30.926 21.099 1.00 47.78 66 VAL A N 1
ATOM 498 C CA . VAL A 1 66 ? -14.425 -30.807 19.732 1.00 47.78 66 VAL A CA 1
ATOM 499 C C . VAL A 1 66 ? -13.448 -29.619 19.655 1.00 47.78 66 VAL A C 1
ATOM 501 O O . VAL A 1 66 ? -13.606 -28.719 18.850 1.00 47.78 66 VAL A O 1
ATOM 504 N N . ASP A 1 67 ? -12.430 -29.604 20.517 1.00 42.25 67 ASP A N 1
ATOM 505 C CA . ASP A 1 67 ? -11.386 -28.568 20.565 1.00 42.25 67 ASP A CA 1
ATOM 506 C C . ASP A 1 67 ? -9.968 -29.170 20.464 1.00 42.25 67 ASP A C 1
ATOM 508 O O . ASP A 1 67 ? -8.977 -28.487 20.709 1.00 42.25 67 ASP A O 1
ATOM 512 N N . THR A 1 68 ? -9.823 -30.462 20.136 1.00 46.72 68 THR A N 1
ATOM 513 C CA . THR A 1 68 ? -8.525 -31.171 20.258 1.00 46.72 68 THR A CA 1
ATOM 514 C C . THR A 1 68 ? -8.087 -31.958 19.017 1.00 46.72 68 THR A C 1
ATOM 516 O O . THR A 1 68 ? -7.354 -32.931 19.149 1.00 46.72 68 THR A O 1
ATOM 519 N N . VAL A 1 69 ? -8.490 -31.579 17.795 1.00 45.62 69 VAL A N 1
ATOM 520 C CA . VAL A 1 69 ? -8.022 -32.296 16.576 1.00 45.62 69 VAL A CA 1
ATOM 521 C C . VAL A 1 69 ? -7.568 -31.376 15.432 1.00 45.62 69 VAL A C 1
ATOM 523 O O . VAL A 1 69 ? -7.403 -31.822 14.303 1.00 45.62 69 VAL A O 1
ATOM 526 N N . ILE A 1 70 ? -7.275 -30.097 15.692 1.00 46.62 70 ILE A N 1
ATOM 527 C CA . ILE A 1 70 ? -6.560 -29.263 14.710 1.00 46.62 70 ILE A CA 1
ATOM 528 C C . ILE A 1 70 ? -5.393 -28.537 15.392 1.00 46.62 70 ILE A C 1
ATOM 530 O O . ILE A 1 70 ? -5.563 -27.480 15.990 1.00 46.62 70 ILE A O 1
ATOM 534 N N . GLY A 1 71 ? -4.181 -29.090 15.250 1.00 46.28 71 GLY A N 1
ATOM 535 C CA . GLY A 1 71 ? -2.971 -28.259 15.164 1.00 46.28 71 GLY A CA 1
ATOM 536 C C . GLY A 1 71 ? -2.012 -28.217 16.358 1.00 46.28 71 GLY A C 1
ATOM 537 O O . GLY A 1 71 ? -1.448 -27.156 16.625 1.00 46.28 71 GLY A O 1
ATOM 538 N N . ASP A 1 72 ? -1.766 -29.333 17.046 1.00 50.81 72 ASP A N 1
ATOM 539 C CA . ASP A 1 72 ? -1.067 -29.284 18.337 1.00 50.81 72 ASP A CA 1
ATOM 540 C C . ASP A 1 72 ? 0.291 -30.002 18.442 1.00 50.81 72 ASP A C 1
ATOM 542 O O . ASP A 1 72 ? 0.847 -30.120 19.531 1.00 50.81 72 ASP A O 1
ATOM 546 N N . GLN A 1 73 ? 0.894 -30.422 17.326 1.00 46.59 73 GLN A N 1
ATOM 547 C CA . GLN A 1 73 ? 2.231 -31.043 17.368 1.00 46.59 73 GLN A CA 1
ATOM 548 C C . GLN A 1 73 ? 3.374 -30.144 16.875 1.00 46.59 73 GLN A C 1
ATOM 550 O O . GLN A 1 73 ? 4.536 -30.457 17.104 1.00 46.59 73 GLN A O 1
ATOM 555 N N . GLY A 1 74 ? 3.062 -28.971 16.306 1.00 47.03 74 GLY A N 1
ATOM 556 C CA . GLY A 1 74 ? 4.061 -27.955 15.924 1.00 47.03 74 GLY A CA 1
ATOM 557 C C . GLY A 1 74 ? 4.014 -26.651 16.734 1.00 47.03 74 GLY A C 1
ATOM 558 O O . GLY A 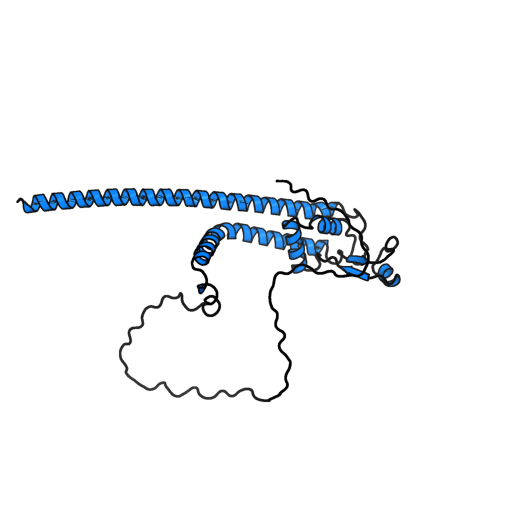1 74 ? 5.002 -25.925 16.791 1.00 47.03 74 GLY A O 1
ATOM 559 N N . ARG A 1 75 ? 2.888 -26.334 17.391 1.00 51.44 75 ARG A N 1
ATOM 560 C CA . ARG A 1 75 ? 2.658 -25.028 18.048 1.00 51.44 75 ARG A CA 1
ATOM 561 C C . ARG A 1 75 ? 2.955 -25.021 19.556 1.00 51.44 75 ARG A C 1
ATOM 563 O O . ARG A 1 75 ? 3.000 -23.955 20.164 1.00 51.44 75 ARG A O 1
ATOM 570 N N . LYS A 1 76 ? 3.219 -26.182 20.164 1.00 51.50 76 LYS A N 1
ATOM 571 C CA . LYS A 1 76 ? 3.502 -26.302 21.607 1.00 51.50 76 LYS A CA 1
ATOM 572 C C . LYS A 1 76 ? 4.973 -26.193 22.013 1.00 51.50 76 LYS A C 1
ATOM 574 O O . LYS A 1 76 ? 5.241 -25.982 23.190 1.00 51.50 76 LYS A O 1
ATOM 579 N N . VAL A 1 77 ? 5.928 -26.265 21.082 1.00 53.81 77 VAL A N 1
ATOM 580 C CA . VAL A 1 77 ? 7.366 -26.280 21.438 1.00 53.81 77 VAL A CA 1
ATOM 581 C C . VAL A 1 77 ? 7.922 -24.882 21.763 1.00 53.81 77 VAL A C 1
ATOM 583 O O . VAL A 1 77 ? 8.894 -24.768 22.503 1.00 53.81 77 VAL A O 1
ATOM 586 N N . VAL A 1 78 ? 7.290 -23.799 21.295 1.00 48.44 78 VAL A N 1
ATOM 587 C CA . VAL A 1 78 ? 7.793 -22.423 21.518 1.00 48.44 78 VAL A CA 1
ATOM 588 C C . VAL A 1 78 ? 7.110 -21.711 22.697 1.00 48.44 78 VAL A C 1
ATOM 590 O O . VAL A 1 78 ? 7.677 -20.790 23.279 1.00 48.44 78 VAL A O 1
ATOM 593 N N . ILE A 1 79 ? 5.918 -22.150 23.113 1.00 51.88 79 ILE A N 1
ATOM 594 C CA . ILE A 1 79 ? 5.093 -21.432 24.107 1.00 51.88 79 ILE A CA 1
ATOM 595 C C . ILE A 1 79 ? 5.486 -21.771 25.564 1.00 51.88 79 ILE A C 1
ATOM 597 O O . ILE A 1 79 ? 5.032 -21.117 26.500 1.00 51.88 79 ILE A O 1
ATOM 601 N N . SER A 1 80 ? 6.379 -22.739 25.793 1.00 47.72 80 SER A N 1
ATOM 602 C CA . SER A 1 80 ? 6.799 -23.149 27.144 1.00 47.72 80 SER A CA 1
ATOM 603 C C . SER A 1 80 ? 7.938 -22.321 27.758 1.00 47.72 80 SER A C 1
ATOM 605 O O . SER A 1 80 ? 8.222 -22.490 28.940 1.00 47.72 80 SER A O 1
ATOM 607 N N . ARG A 1 81 ? 8.601 -21.425 27.008 1.00 58.31 81 ARG A N 1
ATOM 608 C CA . ARG A 1 81 ? 9.854 -20.786 27.469 1.00 58.31 81 ARG A CA 1
ATOM 609 C C . ARG A 1 81 ? 9.714 -19.465 28.235 1.00 58.31 81 ARG A C 1
ATOM 611 O O . ARG A 1 81 ? 10.672 -19.078 28.894 1.00 58.31 81 ARG A O 1
ATOM 618 N N . ALA A 1 82 ? 8.565 -18.785 28.205 1.00 59.59 82 ALA A N 1
ATOM 619 C CA . ALA A 1 82 ? 8.354 -17.568 29.001 1.00 59.59 82 ALA A CA 1
ATOM 620 C C . ALA A 1 82 ? 6.853 -17.265 29.211 1.00 59.59 82 ALA A C 1
ATOM 622 O O . ALA A 1 82 ? 6.190 -16.813 28.272 1.00 59.59 82 ALA A O 1
ATOM 623 N N . PRO A 1 83 ? 6.293 -17.439 30.426 1.00 70.38 83 PRO A N 1
ATOM 624 C CA . PRO A 1 83 ? 4.882 -17.141 30.699 1.00 70.38 83 PRO A CA 1
ATOM 625 C C . PRO A 1 83 ? 4.524 -15.658 30.488 1.00 70.38 83 PRO A C 1
ATOM 627 O O . PRO A 1 83 ? 3.393 -15.351 30.117 1.00 70.38 83 PRO A O 1
ATOM 630 N N . GLY A 1 84 ? 5.494 -14.744 30.625 1.00 68.25 84 GLY A N 1
ATOM 631 C CA . GLY A 1 84 ? 5.304 -13.313 30.358 1.00 68.25 84 GLY A CA 1
ATOM 632 C C . GLY A 1 84 ? 5.035 -12.974 28.884 1.00 68.25 84 GLY A C 1
ATOM 633 O O . GLY A 1 84 ? 4.213 -12.107 28.602 1.00 68.25 84 GLY A O 1
ATOM 634 N N . LEU A 1 85 ? 5.647 -13.689 27.929 1.00 72.38 85 LEU A N 1
ATOM 635 C CA . LEU A 1 85 ? 5.445 -13.426 26.496 1.00 72.38 85 LEU A CA 1
ATOM 636 C C . LEU A 1 85 ? 4.075 -13.925 26.011 1.00 72.38 85 LEU A C 1
ATOM 638 O O . LEU A 1 85 ? 3.476 -13.330 25.117 1.00 72.38 85 LEU A O 1
ATOM 642 N N . LYS A 1 86 ? 3.544 -14.980 26.642 1.00 74.12 86 LYS A N 1
ATOM 643 C CA . LYS A 1 86 ? 2.220 -15.530 26.325 1.00 74.12 86 LYS A CA 1
ATOM 644 C C . LYS A 1 86 ? 1.105 -14.505 26.565 1.00 74.12 86 LYS A C 1
ATOM 646 O O . LYS A 1 86 ? 0.257 -14.336 25.695 1.00 74.12 86 LYS A O 1
ATOM 651 N N . LEU A 1 87 ? 1.153 -13.778 27.686 1.00 76.38 87 LEU A N 1
ATOM 652 C CA . LEU A 1 87 ? 0.182 -12.724 28.012 1.00 76.38 87 LEU A CA 1
ATOM 653 C C . LEU A 1 87 ? 0.213 -11.578 26.985 1.00 76.38 87 LEU A C 1
ATOM 655 O O . LEU A 1 87 ? -0.833 -11.079 26.566 1.00 76.38 87 LEU A O 1
ATOM 659 N N . VAL A 1 88 ? 1.410 -11.183 26.544 1.00 80.94 88 VAL A N 1
ATOM 660 C CA . VAL A 1 88 ? 1.594 -10.134 25.528 1.00 80.94 88 VAL A CA 1
ATOM 661 C C . VAL A 1 88 ? 1.036 -10.573 24.171 1.00 80.94 88 VAL A C 1
ATOM 663 O O . VAL A 1 88 ? 0.290 -9.832 23.539 1.00 80.94 88 VAL A O 1
ATOM 666 N N . VAL A 1 89 ? 1.325 -11.796 23.723 1.00 80.75 89 VAL A N 1
ATOM 667 C CA . VAL A 1 89 ? 0.800 -12.299 22.441 1.00 80.75 89 VAL A CA 1
ATOM 668 C C . VAL A 1 89 ? -0.725 -12.443 22.479 1.00 80.75 89 VAL A C 1
ATOM 670 O O . VAL A 1 89 ? -1.406 -12.074 21.523 1.00 80.75 89 VAL A O 1
ATOM 673 N N . GLU A 1 90 ? -1.284 -12.933 23.584 1.00 78.19 90 GLU A N 1
ATOM 674 C CA . GLU A 1 90 ? -2.731 -13.111 23.744 1.00 78.19 90 GLU A CA 1
ATOM 675 C C . GLU A 1 90 ? -3.486 -11.770 23.747 1.00 78.19 90 GLU A C 1
ATOM 677 O O . GLU A 1 90 ? -4.521 -11.624 23.089 1.00 78.19 90 GLU A O 1
ATOM 682 N N . THR A 1 91 ? -2.927 -10.748 24.402 1.00 76.94 91 THR A N 1
ATOM 683 C CA . THR A 1 91 ? -3.483 -9.385 24.386 1.00 76.94 91 THR A CA 1
ATOM 684 C C . THR A 1 91 ? -3.382 -8.716 23.013 1.00 76.94 91 THR A C 1
ATOM 686 O O . THR A 1 91 ? -4.339 -8.054 22.594 1.00 76.94 91 THR A O 1
ATOM 689 N N . LEU A 1 92 ? -2.294 -8.937 22.268 1.00 80.25 92 LEU A N 1
ATOM 690 C CA . LEU A 1 92 ? -2.150 -8.460 20.887 1.00 80.25 92 LEU A CA 1
ATOM 691 C C . LEU A 1 92 ? -3.172 -9.118 19.953 1.00 80.25 92 LEU A C 1
ATOM 693 O O . LEU A 1 92 ? -3.881 -8.424 19.227 1.00 80.25 92 LEU A O 1
ATOM 697 N N . MET A 1 93 ? -3.322 -10.444 20.020 1.00 78.81 93 MET A N 1
ATOM 698 C CA . MET A 1 93 ? -4.274 -11.189 19.186 1.00 78.81 93 MET A CA 1
ATOM 699 C C . MET A 1 93 ? -5.732 -10.802 19.464 1.00 78.81 93 MET A C 1
ATOM 701 O O . MET A 1 93 ? -6.530 -10.686 18.534 1.00 78.81 93 MET A O 1
ATOM 705 N N . SER A 1 94 ? -6.080 -10.547 20.728 1.00 78.38 94 SER A N 1
ATOM 706 C CA . SER A 1 94 ? -7.408 -10.045 21.105 1.00 78.38 94 SER A CA 1
ATOM 707 C C . SER A 1 94 ? -7.685 -8.647 20.528 1.00 78.38 94 SER A C 1
ATOM 709 O O . SER A 1 94 ? -8.801 -8.362 20.097 1.00 78.38 94 SER A O 1
ATOM 711 N N . SER A 1 95 ? -6.651 -7.806 20.430 1.00 77.81 95 SER A N 1
ATOM 712 C CA . SER A 1 95 ? -6.743 -6.439 19.895 1.00 77.81 95 SER A CA 1
ATOM 713 C C . SER A 1 95 ? -6.732 -6.377 18.357 1.00 77.81 95 SER A C 1
ATOM 715 O O . SER A 1 95 ? -7.196 -5.397 17.783 1.00 77.81 95 SER A O 1
ATOM 717 N N . LEU A 1 96 ? -6.250 -7.425 17.675 1.00 80.31 96 LEU A N 1
ATOM 718 C CA . LEU A 1 96 ? -6.193 -7.510 16.207 1.00 80.31 96 LEU A CA 1
ATOM 719 C C . LEU A 1 96 ? -7.542 -7.842 15.547 1.00 80.31 96 LEU A C 1
ATOM 721 O O . LEU A 1 96 ? -7.778 -7.442 14.408 1.00 80.31 96 LEU A O 1
ATOM 725 N N . LYS A 1 97 ? -8.444 -8.547 16.243 1.00 77.44 97 LYS A N 1
ATOM 726 C CA . LYS A 1 97 ? -9.770 -8.938 15.718 1.00 77.44 97 LYS A CA 1
ATOM 727 C C . LYS A 1 97 ? -10.584 -7.777 15.113 1.00 77.44 97 LYS A C 1
ATOM 729 O O . LYS A 1 97 ? -11.028 -7.928 13.978 1.00 77.44 97 LYS A O 1
ATOM 734 N N . PRO A 1 98 ? -10.769 -6.633 15.798 1.00 77.31 98 PRO A N 1
ATOM 735 C CA . PRO A 1 98 ? -11.516 -5.504 15.235 1.00 77.31 98 PRO A CA 1
ATOM 736 C C . PRO A 1 98 ? -10.793 -4.822 14.061 1.00 77.31 98 PRO A C 1
ATOM 738 O O . PRO A 1 98 ? -11.438 -4.284 13.165 1.00 77.31 98 PRO A O 1
ATOM 741 N N . ILE A 1 99 ? -9.459 -4.895 14.015 1.00 84.81 99 ILE A N 1
ATOM 742 C CA . ILE A 1 99 ? -8.631 -4.293 12.958 1.00 84.81 99 ILE A CA 1
ATOM 743 C C . ILE A 1 99 ? -8.712 -5.105 11.653 1.00 84.81 99 ILE A C 1
ATOM 745 O O . ILE A 1 99 ? -8.600 -4.545 10.560 1.00 84.81 99 ILE A O 1
ATOM 749 N N . GLY A 1 100 ? -8.959 -6.416 11.759 1.00 86.38 100 GLY A N 1
ATOM 750 C CA . GLY A 1 100 ? -8.980 -7.345 10.629 1.00 86.38 100 GLY A CA 1
ATOM 751 C C . GLY A 1 100 ? -9.895 -6.913 9.480 1.00 86.38 100 GLY A C 1
ATOM 752 O O . GLY A 1 100 ? -9.495 -7.011 8.323 1.00 86.38 100 GLY A O 1
ATOM 753 N N . ASN A 1 101 ? -11.072 -6.352 9.776 1.00 85.06 101 ASN A N 1
ATOM 754 C CA . ASN A 1 101 ? -12.020 -5.911 8.747 1.00 85.06 101 ASN A CA 1
ATOM 755 C C . ASN A 1 101 ? -11.435 -4.811 7.844 1.00 85.06 101 ASN A C 1
ATOM 757 O O . ASN A 1 101 ? -11.567 -4.874 6.624 1.00 85.06 101 ASN A O 1
ATOM 761 N N . ILE A 1 102 ? -10.746 -3.827 8.428 1.00 88.81 102 ILE A N 1
ATOM 762 C CA . ILE A 1 102 ? -10.130 -2.718 7.681 1.00 88.81 102 ILE A CA 1
ATOM 763 C C . ILE A 1 102 ? -8.938 -3.230 6.867 1.00 88.81 102 ILE A C 1
ATOM 765 O O . ILE A 1 102 ? -8.751 -2.831 5.719 1.00 88.81 102 ILE A O 1
ATOM 769 N N . VAL A 1 103 ? -8.154 -4.148 7.441 1.00 89.94 103 VAL A N 1
ATOM 770 C CA . VAL A 1 103 ? -6.993 -4.744 6.768 1.00 89.94 103 VAL A CA 1
ATOM 771 C C . VAL A 1 103 ? -7.419 -5.540 5.539 1.00 89.94 103 VAL A C 1
ATOM 773 O O . VAL A 1 103 ? -6.809 -5.380 4.489 1.00 89.94 103 VAL A O 1
ATOM 776 N N . VAL A 1 104 ? -8.489 -6.335 5.621 1.00 91.62 104 VAL A N 1
ATOM 777 C CA . VAL A 1 104 ? -9.005 -7.089 4.465 1.00 91.62 104 VAL A CA 1
ATOM 778 C C . VAL A 1 104 ? -9.426 -6.150 3.332 1.00 91.62 104 VAL A C 1
ATOM 780 O O . VAL A 1 104 ? -9.078 -6.393 2.177 1.00 91.62 104 VAL A O 1
ATOM 783 N N . ILE A 1 105 ? -10.110 -5.048 3.655 1.00 92.38 105 ILE A N 1
ATOM 784 C CA . ILE A 1 105 ? -10.487 -4.027 2.668 1.00 92.38 105 ILE A CA 1
ATOM 785 C C . ILE A 1 105 ? -9.230 -3.403 2.043 1.00 92.38 105 ILE A C 1
ATOM 787 O O . ILE A 1 105 ? -9.129 -3.318 0.821 1.00 92.38 105 ILE A O 1
ATOM 791 N N . CYS A 1 106 ? -8.241 -3.030 2.859 1.00 93.06 106 CYS A N 1
ATOM 792 C CA . CYS A 1 106 ? -6.968 -2.482 2.390 1.00 93.06 106 CYS A CA 1
ATOM 793 C C . CYS A 1 106 ? -6.239 -3.456 1.445 1.00 93.06 106 CYS A C 1
ATOM 795 O O . CYS A 1 106 ? -5.827 -3.071 0.352 1.00 93.06 106 CYS A O 1
ATOM 797 N N . CYS A 1 107 ? -6.159 -4.741 1.802 1.00 93.75 107 CYS A N 1
ATOM 798 C CA . CYS A 1 107 ? -5.571 -5.776 0.953 1.00 93.75 107 CYS A CA 1
ATOM 799 C C . CYS A 1 107 ? -6.291 -5.907 -0.398 1.00 93.75 107 CYS A C 1
ATOM 801 O O . CYS A 1 107 ? -5.628 -6.057 -1.423 1.00 93.75 107 CYS A O 1
ATOM 803 N N . ALA A 1 108 ? -7.623 -5.806 -0.429 1.00 95.56 108 ALA A N 1
ATOM 804 C CA . ALA A 1 108 ? -8.378 -5.824 -1.681 1.00 95.56 108 ALA A CA 1
ATOM 805 C C . ALA A 1 108 ? -8.013 -4.632 -2.586 1.00 95.56 108 ALA A C 1
ATOM 807 O O . ALA A 1 108 ? -7.748 -4.823 -3.773 1.00 95.56 108 ALA A O 1
ATOM 808 N N . PHE A 1 109 ? -7.904 -3.421 -2.027 1.00 95.38 109 PHE A N 1
ATOM 809 C CA . PHE A 1 109 ? -7.441 -2.247 -2.778 1.00 95.38 109 PHE A CA 1
ATOM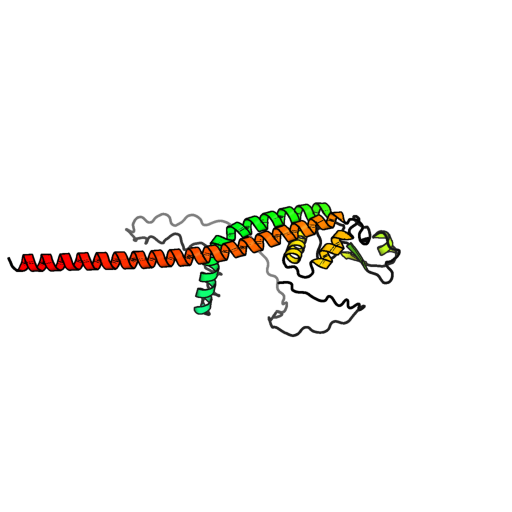 810 C C . PHE A 1 109 ? -6.006 -2.409 -3.292 1.00 95.38 109 PHE A C 1
ATOM 812 O O . PHE A 1 109 ? -5.735 -2.066 -4.440 1.00 95.38 109 PHE A O 1
ATOM 819 N N . PHE A 1 110 ? -5.100 -2.986 -2.499 1.00 95.75 110 PHE A N 1
ATOM 820 C CA . PHE A 1 110 ? -3.733 -3.280 -2.945 1.00 95.75 110 PHE A CA 1
ATOM 821 C C . PHE A 1 110 ? -3.707 -4.233 -4.140 1.00 95.75 110 PHE A C 1
ATOM 823 O O . PHE A 1 110 ? -2.916 -4.031 -5.057 1.00 95.75 110 PHE A O 1
ATOM 830 N N . ILE A 1 111 ? -4.579 -5.244 -4.163 1.00 96.88 111 ILE A N 1
ATOM 831 C CA . ILE A 1 111 ? -4.684 -6.162 -5.304 1.00 96.88 111 ILE A CA 1
ATOM 832 C C . ILE A 1 111 ? -5.202 -5.428 -6.543 1.00 96.88 111 ILE A C 1
ATOM 834 O O . ILE A 1 111 ? -4.636 -5.602 -7.620 1.00 96.88 111 ILE A O 1
ATOM 838 N N . ILE A 1 112 ? -6.222 -4.577 -6.402 1.00 97.44 112 ILE A N 1
ATOM 839 C CA . ILE A 1 112 ? -6.762 -3.782 -7.517 1.00 97.44 112 ILE A CA 1
ATOM 840 C C . ILE A 1 112 ? -5.667 -2.889 -8.112 1.00 97.44 112 ILE A C 1
ATOM 842 O O . ILE A 1 112 ? -5.406 -2.959 -9.312 1.00 97.44 112 ILE A O 1
ATOM 846 N N . PHE A 1 113 ? -4.974 -2.110 -7.277 1.00 97.38 113 PHE A N 1
ATOM 847 C CA . PHE A 1 113 ? -3.851 -1.281 -7.722 1.00 97.38 113 PHE A CA 1
ATOM 848 C C . PHE A 1 113 ? -2.705 -2.122 -8.291 1.00 97.38 113 PHE A C 1
ATOM 850 O O . PHE A 1 113 ? -2.116 -1.737 -9.291 1.00 97.38 113 PHE A O 1
ATOM 857 N N . GLY A 1 114 ? -2.427 -3.297 -7.724 1.00 97.75 114 GLY A N 1
ATOM 858 C CA . GLY A 1 114 ? -1.412 -4.219 -8.232 1.00 97.75 114 GLY A CA 1
ATOM 859 C C . GLY A 1 114 ? -1.715 -4.691 -9.650 1.00 97.75 114 GLY A C 1
ATOM 860 O O . GLY A 1 114 ? -0.842 -4.635 -10.512 1.00 97.75 114 GLY A O 1
ATOM 861 N N . ILE A 1 115 ? -2.958 -5.096 -9.921 1.00 97.44 115 ILE A N 1
ATOM 862 C CA . ILE A 1 115 ? -3.393 -5.499 -11.263 1.00 97.44 115 ILE A CA 1
ATOM 863 C C . ILE A 1 115 ? -3.314 -4.309 -12.224 1.00 97.44 115 ILE A C 1
ATOM 865 O O . ILE A 1 115 ? -2.753 -4.456 -13.308 1.00 97.44 115 ILE A O 1
ATOM 869 N N . LEU A 1 116 ? -3.811 -3.131 -11.826 1.00 97.19 116 LEU A N 1
ATOM 870 C CA . LEU A 1 116 ? -3.728 -1.912 -12.640 1.00 97.19 116 LEU A CA 1
ATOM 871 C C . LEU A 1 116 ? -2.274 -1.539 -12.966 1.00 97.19 116 LEU A C 1
ATOM 873 O O . LEU A 1 116 ? -1.955 -1.264 -14.120 1.00 97.19 116 LEU A O 1
ATOM 877 N N . GLY A 1 117 ? -1.377 -1.605 -11.982 1.00 96.62 117 GLY A N 1
ATOM 878 C CA . GLY A 1 117 ? 0.049 -1.352 -12.163 1.00 96.62 117 GLY A CA 1
ATOM 879 C C . GLY A 1 117 ? 0.695 -2.322 -13.150 1.00 96.62 117 GLY A C 1
ATOM 880 O O . GLY A 1 117 ? 1.458 -1.891 -14.012 1.00 96.62 117 GLY A O 1
ATOM 881 N N . VAL A 1 118 ? 0.339 -3.611 -13.099 1.00 96.88 118 VAL A N 1
ATOM 882 C CA . VAL A 1 118 ? 0.810 -4.591 -14.093 1.00 96.88 118 VAL A CA 1
ATOM 883 C C . VAL A 1 118 ? 0.334 -4.216 -15.496 1.00 96.88 118 VAL A C 1
ATOM 885 O O . VAL A 1 118 ? 1.120 -4.270 -16.434 1.00 96.88 118 VAL A O 1
ATOM 888 N N . GLN A 1 119 ? -0.916 -3.781 -15.670 1.00 95.62 119 GLN A N 1
ATOM 889 C CA . GLN A 1 119 ? -1.401 -3.387 -17.000 1.00 95.62 119 GLN A CA 1
ATOM 890 C C . GLN A 1 119 ? -0.689 -2.141 -17.549 1.00 95.62 119 GLN A C 1
ATOM 892 O O . GLN A 1 119 ? -0.450 -2.047 -18.751 1.00 95.62 119 GLN A O 1
ATOM 897 N N . LEU A 1 120 ? -0.318 -1.193 -16.685 1.00 94.31 120 LEU A N 1
ATOM 898 C CA . LEU A 1 120 ? 0.309 0.065 -17.100 1.00 94.31 120 LEU A CA 1
ATOM 899 C C . LEU A 1 120 ? 1.820 -0.054 -17.355 1.00 94.31 120 LEU A C 1
ATOM 901 O O . LEU A 1 120 ? 2.344 0.582 -18.279 1.00 94.31 120 LEU A O 1
ATOM 905 N N . PHE A 1 121 ? 2.517 -0.854 -16.545 1.00 95.62 121 PHE A N 1
ATOM 906 C CA . PHE A 1 121 ? 3.979 -0.808 -16.420 1.00 95.62 121 PHE A CA 1
ATOM 907 C C . PHE A 1 121 ? 4.704 -2.124 -16.729 1.00 95.62 121 PHE A C 1
ATOM 909 O O . PHE A 1 121 ? 5.937 -2.162 -16.682 1.00 95.62 121 PHE A O 1
ATOM 916 N N . LYS A 1 122 ? 3.987 -3.200 -17.069 1.00 95.38 122 LYS A N 1
ATOM 917 C CA . LYS A 1 122 ? 4.608 -4.482 -17.431 1.00 95.38 122 LYS A CA 1
ATOM 918 C C . LYS A 1 122 ? 5.607 -4.312 -18.576 1.00 95.38 122 LYS A C 1
ATOM 920 O O . LYS A 1 122 ? 5.280 -3.792 -19.639 1.00 95.38 122 LYS A O 1
ATOM 925 N N . GLY A 1 123 ? 6.829 -4.779 -18.352 1.00 93.06 123 GLY A N 1
ATOM 926 C CA . GLY A 1 123 ? 7.923 -4.756 -19.315 1.00 93.06 123 GLY A CA 1
ATOM 927 C C . GLY A 1 123 ? 8.620 -3.405 -19.481 1.00 93.06 123 GLY A C 1
ATOM 928 O O . GLY A 1 123 ? 9.555 -3.331 -20.272 1.00 93.06 123 GLY A O 1
ATOM 929 N N . LYS A 1 124 ? 8.199 -2.351 -18.765 1.00 93.62 124 LYS A N 1
ATOM 930 C CA . LYS A 1 124 ? 8.749 -0.990 -18.926 1.00 93.62 124 LYS A CA 1
ATOM 931 C C . LYS A 1 124 ? 9.859 -0.638 -17.930 1.00 93.62 124 LYS A C 1
ATOM 933 O O . LYS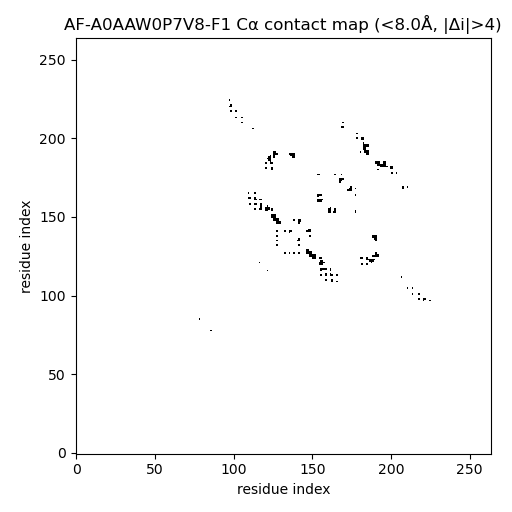 A 1 124 ? 10.607 0.299 -18.159 1.00 93.62 124 LYS A O 1
ATOM 938 N N . PHE A 1 125 ? 9.984 -1.392 -16.835 1.00 94.81 125 PHE A N 1
ATOM 939 C CA . PHE A 1 125 ? 10.929 -1.134 -15.734 1.00 94.81 125 PHE A CA 1
ATOM 940 C C . PHE A 1 125 ? 12.310 -1.756 -16.006 1.00 94.81 125 PHE A C 1
ATOM 942 O O . PHE A 1 125 ? 12.848 -2.532 -15.207 1.00 94.81 125 PHE A O 1
ATOM 949 N N . PHE A 1 126 ? 12.874 -1.441 -17.170 1.00 94.69 126 PHE A N 1
ATOM 950 C CA . PHE A 1 126 ? 14.207 -1.870 -17.569 1.00 94.69 126 PHE A CA 1
ATOM 951 C C . PHE A 1 126 ? 15.078 -0.674 -17.929 1.00 94.69 126 PHE A C 1
ATOM 953 O O . PHE A 1 126 ? 14.597 0.327 -18.447 1.00 94.69 126 PHE A O 1
ATOM 960 N N . VAL A 1 127 ? 16.374 -0.814 -17.674 1.00 94.19 127 VAL A N 1
ATOM 961 C CA . VAL A 1 127 ? 17.367 0.227 -17.912 1.00 94.19 127 VAL A CA 1
ATOM 962 C C . VAL A 1 127 ? 18.641 -0.388 -18.481 1.00 94.19 127 VAL A C 1
ATOM 964 O O . VAL A 1 127 ? 19.076 -1.467 -18.064 1.00 94.19 127 VAL A O 1
ATOM 967 N N . CYS A 1 128 ? 19.263 0.298 -19.437 1.00 94.94 128 CYS A N 1
ATOM 968 C CA . CYS A 1 128 ? 20.610 -0.032 -19.874 1.00 94.94 128 CYS A CA 1
ATOM 969 C C . CYS A 1 128 ? 21.640 0.416 -18.827 1.00 94.94 128 CYS A C 1
ATOM 971 O O . CYS A 1 128 ? 21.682 1.584 -18.442 1.00 94.94 128 CYS A O 1
ATOM 973 N N . GLN A 1 129 ? 22.496 -0.503 -18.384 1.00 94.56 129 GLN A N 1
ATOM 974 C CA . GLN A 1 129 ? 23.618 -0.239 -17.491 1.00 94.56 129 GLN A CA 1
ATOM 975 C C . GLN A 1 129 ? 24.937 -0.376 -18.263 1.00 94.56 129 GLN A C 1
ATOM 977 O O . GLN A 1 129 ? 25.329 -1.480 -18.653 1.00 94.56 129 GLN A O 1
ATOM 982 N N . GLY A 1 130 ? 25.625 0.752 -18.447 1.00 90.50 130 GLY A N 1
ATOM 983 C CA . GLY A 1 130 ? 26.893 0.887 -19.167 1.00 90.50 130 GLY A CA 1
ATOM 984 C C . GLY A 1 130 ? 27.646 2.158 -18.761 1.00 90.50 130 GLY A C 1
ATOM 985 O O . GLY A 1 130 ? 27.177 2.893 -17.891 1.00 90.50 130 GLY A O 1
ATOM 986 N N . GLU A 1 131 ? 28.807 2.409 -19.370 1.00 87.44 131 GLU A N 1
ATOM 987 C CA . GLU A 1 131 ? 29.589 3.635 -19.130 1.00 87.44 131 GLU A CA 1
ATOM 988 C C . GLU A 1 131 ? 28.927 4.863 -19.776 1.00 87.44 131 GLU A C 1
ATOM 990 O O . GLU A 1 131 ? 28.643 5.834 -19.073 1.00 87.44 131 GLU A O 1
ATOM 995 N N . ASP A 1 132 ? 28.582 4.784 -21.070 1.00 88.00 132 ASP A N 1
ATOM 996 C CA . ASP A 1 132 ? 27.984 5.880 -21.842 1.00 88.00 132 ASP A CA 1
ATOM 997 C C . ASP A 1 132 ? 26.624 5.495 -22.447 1.00 88.00 132 ASP A C 1
ATOM 999 O O . ASP A 1 132 ? 26.509 5.017 -23.572 1.00 88.00 132 ASP A O 1
ATOM 1003 N N . VAL A 1 133 ? 25.547 5.759 -21.703 1.00 87.38 133 VAL A N 1
ATOM 1004 C CA . VAL A 1 133 ? 24.163 5.414 -22.102 1.00 87.38 133 VAL A CA 1
ATOM 1005 C C . VAL A 1 133 ? 23.386 6.564 -22.761 1.00 87.38 133 VAL A C 1
ATOM 1007 O O . VAL A 1 133 ? 22.191 6.444 -23.002 1.00 87.38 133 VAL A O 1
ATOM 1010 N N . ARG A 1 134 ? 24.039 7.695 -23.061 1.00 86.31 134 ARG A N 1
ATOM 1011 C CA . ARG A 1 134 ? 23.366 8.920 -23.549 1.00 86.31 134 ARG A CA 1
ATOM 1012 C C . ARG A 1 134 ? 22.726 8.774 -24.933 1.00 86.31 134 ARG A C 1
ATOM 1014 O O . ARG A 1 134 ? 21.703 9.400 -25.178 1.00 86.31 134 ARG A O 1
ATOM 1021 N N . ASN A 1 135 ? 23.315 7.954 -25.804 1.00 88.56 135 ASN A N 1
ATOM 1022 C CA . ASN A 1 135 ? 22.836 7.732 -27.175 1.00 88.56 135 ASN A CA 1
ATOM 1023 C C . ASN A 1 135 ? 22.075 6.403 -27.339 1.00 88.56 135 ASN A C 1
ATOM 1025 O O . ASN A 1 135 ? 21.764 6.010 -28.459 1.00 88.56 135 ASN A O 1
ATOM 1029 N N . ILE A 1 136 ? 21.795 5.694 -26.242 1.00 91.44 136 ILE A N 1
ATOM 1030 C CA . ILE A 1 136 ? 21.103 4.403 -26.264 1.00 91.44 136 ILE A CA 1
ATOM 1031 C C . ILE A 1 136 ? 19.602 4.648 -26.130 1.00 91.44 136 ILE A C 1
ATOM 1033 O O . ILE A 1 136 ? 19.146 5.152 -25.106 1.00 91.44 136 ILE A O 1
ATOM 1037 N N . THR A 1 137 ? 18.833 4.280 -27.156 1.00 92.62 137 THR A N 1
ATOM 1038 C CA . THR A 1 137 ? 17.373 4.489 -27.171 1.00 92.62 137 THR A CA 1
ATOM 1039 C C . THR A 1 137 ? 16.598 3.209 -26.892 1.00 92.62 137 THR A C 1
ATOM 1041 O O . THR A 1 137 ? 15.555 3.236 -26.242 1.00 92.62 137 THR A O 1
ATOM 1044 N N . ASN A 1 138 ? 17.143 2.071 -27.322 1.00 94.31 138 ASN A N 1
ATOM 1045 C CA . ASN A 1 138 ? 16.501 0.768 -27.241 1.00 94.31 138 ASN A CA 1
ATOM 1046 C C . ASN A 1 138 ? 17.395 -0.274 -26.571 1.00 94.31 138 ASN A C 1
ATOM 1048 O O . ASN A 1 138 ? 18.622 -0.156 -26.519 1.00 94.31 138 ASN A O 1
ATOM 1052 N N . LYS A 1 139 ? 16.782 -1.382 -26.155 1.00 93.50 139 LYS A N 1
ATOM 1053 C CA . LYS A 1 139 ? 17.500 -2.575 -25.697 1.00 93.50 139 LYS A CA 1
ATOM 1054 C C . LYS A 1 139 ? 18.487 -3.115 -26.731 1.00 93.50 139 LYS A C 1
ATOM 1056 O O . LYS A 1 139 ? 19.578 -3.534 -26.358 1.00 93.50 139 LYS A O 1
ATOM 1061 N N . SER A 1 140 ? 18.117 -3.124 -28.011 1.00 93.81 140 SER A N 1
ATOM 1062 C CA . SER A 1 140 ? 18.992 -3.601 -29.089 1.00 93.81 140 SER A CA 1
ATOM 1063 C C . SER A 1 140 ? 20.289 -2.793 -29.148 1.00 93.81 140 SER A C 1
ATOM 1065 O O . SER A 1 140 ? 21.364 -3.386 -29.169 1.00 93.81 140 SER A O 1
ATOM 1067 N N . ASP A 1 141 ? 20.190 -1.464 -29.066 1.00 93.56 141 ASP A N 1
ATOM 1068 C CA . ASP A 1 141 ? 21.341 -0.552 -29.044 1.00 93.56 141 ASP A CA 1
ATOM 1069 C C . ASP A 1 141 ? 22.216 -0.814 -27.809 1.00 93.56 141 ASP A C 1
ATOM 1071 O O . ASP A 1 141 ? 23.439 -0.891 -27.909 1.00 93.56 141 ASP A O 1
ATOM 1075 N N . CYS A 1 142 ? 21.587 -1.028 -26.644 1.00 94.00 142 CYS A N 1
ATOM 1076 C CA . CYS A 1 142 ? 22.284 -1.362 -25.400 1.00 94.00 142 CYS A CA 1
ATOM 1077 C C . CYS A 1 142 ? 23.122 -2.644 -25.541 1.00 94.00 142 CYS A C 1
ATOM 1079 O O . CYS A 1 142 ? 24.281 -2.691 -25.128 1.00 94.00 142 CYS A O 1
ATOM 1081 N N . LEU A 1 143 ? 22.547 -3.686 -26.149 1.00 93.69 143 LEU A N 1
ATOM 1082 C CA . LEU A 1 143 ? 23.232 -4.962 -26.355 1.00 93.69 143 LEU A CA 1
ATOM 1083 C C . LEU A 1 143 ? 24.325 -4.865 -27.431 1.00 93.69 143 LEU A C 1
ATOM 1085 O O . LEU A 1 143 ? 25.367 -5.499 -27.284 1.00 93.69 143 LEU A O 1
ATOM 1089 N N . GLN A 1 144 ? 24.133 -4.048 -28.473 1.00 94.19 144 GLN A N 1
ATOM 1090 C CA . GLN A 1 144 ? 25.161 -3.776 -29.489 1.00 94.19 144 GLN A CA 1
ATOM 1091 C C . GLN A 1 144 ? 26.363 -3.027 -28.902 1.00 94.19 144 GLN A C 1
ATOM 1093 O O . GLN A 1 144 ? 27.505 -3.334 -29.237 1.00 94.19 144 GLN A O 1
ATOM 1098 N N . ALA A 1 145 ? 26.121 -2.115 -27.959 1.00 91.75 145 ALA A N 1
ATOM 1099 C CA . ALA A 1 145 ? 27.161 -1.420 -27.202 1.00 91.75 145 ALA A CA 1
ATOM 1100 C C . ALA A 1 145 ? 27.843 -2.299 -26.128 1.00 91.75 145 ALA A C 1
ATOM 1102 O O . ALA A 1 145 ? 28.632 -1.797 -25.332 1.00 91.75 145 ALA A O 1
ATOM 1103 N N . SER A 1 146 ? 27.559 -3.610 -26.086 1.00 92.75 146 SER A N 1
ATOM 1104 C CA . SER A 1 146 ? 28.068 -4.552 -25.073 1.00 92.75 146 SER A CA 1
ATOM 1105 C C . SER A 1 146 ? 27.709 -4.179 -23.623 1.00 92.75 146 SER A C 1
ATOM 1107 O O . SER A 1 146 ? 28.407 -4.557 -22.678 1.00 92.75 146 SER A O 1
ATOM 1109 N N . TYR A 1 147 ? 26.597 -3.465 -23.425 1.00 94.56 147 TYR A N 1
ATOM 1110 C CA . TYR A 1 147 ? 26.070 -3.098 -22.111 1.00 94.56 147 TYR A CA 1
ATOM 1111 C C . TYR A 1 147 ? 25.007 -4.081 -21.608 1.00 94.56 147 TYR A C 1
ATOM 1113 O O . TYR A 1 147 ? 24.530 -4.964 -22.326 1.00 94.56 147 TYR A O 1
ATOM 1121 N N . LYS A 1 148 ? 24.646 -3.960 -20.324 1.00 93.81 148 LYS A N 1
ATOM 1122 C CA . LYS A 1 148 ? 23.697 -4.868 -19.666 1.00 93.81 148 LYS A CA 1
ATOM 1123 C C . LYS A 1 148 ? 22.310 -4.242 -19.595 1.00 93.81 148 LYS A C 1
ATOM 1125 O O . LYS A 1 148 ? 22.137 -3.197 -18.983 1.00 93.81 148 LYS A O 1
ATOM 1130 N N . TRP A 1 149 ? 21.308 -4.921 -20.146 1.00 94.88 149 TRP A N 1
ATOM 1131 C CA . TRP A 1 149 ? 19.902 -4.547 -19.986 1.00 94.88 149 TRP A CA 1
ATOM 1132 C C . TRP A 1 149 ? 19.342 -5.161 -18.700 1.00 94.88 149 TRP A C 1
ATOM 1134 O O . TRP A 1 149 ? 19.066 -6.363 -18.641 1.00 94.88 149 TRP A O 1
ATOM 1144 N N . VAL A 1 150 ? 19.227 -4.355 -17.649 1.00 94.50 150 VAL A N 1
ATOM 1145 C CA . VAL A 1 150 ? 18.866 -4.804 -16.299 1.00 94.50 150 VAL A CA 1
ATOM 1146 C C . VAL A 1 150 ? 17.470 -4.334 -15.920 1.00 94.50 150 VAL A C 1
ATOM 1148 O O . VAL A 1 150 ? 17.011 -3.270 -16.321 1.00 94.50 150 VAL A O 1
ATOM 1151 N N . ARG A 1 151 ? 16.782 -5.157 -15.130 1.00 93.69 151 ARG A N 1
ATOM 1152 C CA . ARG A 1 151 ? 15.462 -4.843 -14.582 1.00 93.69 151 ARG A CA 1
ATOM 1153 C C . ARG A 1 151 ? 15.611 -4.157 -13.232 1.00 93.69 151 ARG A C 1
ATOM 1155 O O . ARG A 1 151 ? 16.442 -4.581 -12.426 1.00 93.69 151 ARG A O 1
ATOM 1162 N N . HIS A 1 152 ? 14.758 -3.179 -12.950 1.00 93.25 152 HIS A N 1
ATOM 1163 C CA . HIS A 1 152 ? 14.669 -2.601 -11.612 1.00 93.25 152 HIS A CA 1
ATOM 1164 C C . HIS A 1 152 ? 14.231 -3.653 -10.582 1.00 93.25 152 HIS A C 1
ATOM 1166 O O . HIS A 1 152 ? 13.412 -4.537 -10.863 1.00 93.25 152 HIS A O 1
ATOM 1172 N N . LYS A 1 153 ? 14.786 -3.557 -9.365 1.00 92.00 153 LYS A N 1
ATOM 1173 C CA . LYS A 1 153 ? 14.488 -4.482 -8.257 1.00 92.00 153 LYS A CA 1
ATOM 1174 C C . LYS A 1 153 ? 12.994 -4.497 -7.924 1.00 92.00 153 LYS A C 1
ATOM 1176 O O . LYS A 1 153 ? 12.438 -5.563 -7.684 1.00 92.00 153 LYS A O 1
ATOM 1181 N N . TYR A 1 154 ? 12.371 -3.322 -7.931 1.00 94.75 154 TYR A N 1
ATOM 1182 C CA . TYR A 1 154 ? 10.936 -3.132 -7.762 1.00 94.75 154 TYR A CA 1
ATOM 1183 C C . TYR A 1 154 ? 10.330 -2.851 -9.139 1.00 94.75 154 TYR A C 1
ATOM 1185 O O . TYR A 1 154 ? 10.746 -1.918 -9.818 1.00 94.75 154 TYR A O 1
ATOM 1193 N N . ASN A 1 155 ? 9.416 -3.706 -9.587 1.00 95.19 155 ASN A N 1
ATOM 1194 C CA . ASN A 1 155 ? 8.808 -3.651 -10.916 1.00 95.19 155 ASN A CA 1
ATOM 1195 C C . ASN A 1 155 ? 7.371 -4.195 -10.880 1.00 95.19 155 ASN A C 1
ATOM 1197 O O . ASN A 1 155 ? 6.918 -4.756 -9.881 1.00 95.19 155 ASN A O 1
ATOM 1201 N N . PHE A 1 156 ? 6.666 -4.049 -12.001 1.00 96.75 156 PHE A N 1
ATOM 1202 C CA . PHE A 1 156 ? 5.254 -4.410 -12.157 1.00 96.75 156 PHE A CA 1
ATOM 1203 C C . PHE A 1 156 ? 5.041 -5.505 -13.219 1.00 96.75 156 PHE A C 1
ATOM 1205 O O . PHE A 1 156 ? 4.037 -5.523 -13.922 1.00 96.75 156 PHE A O 1
ATOM 1212 N N . ASP A 1 157 ? 5.980 -6.443 -13.369 1.00 95.25 157 ASP A N 1
ATOM 1213 C CA . ASP A 1 157 ? 5.889 -7.459 -14.433 1.00 95.25 157 ASP A CA 1
ATOM 1214 C C . ASP A 1 157 ? 4.906 -8.597 -14.132 1.00 95.25 157 ASP A C 1
ATOM 1216 O O . ASP A 1 157 ? 4.387 -9.252 -15.040 1.00 95.25 157 ASP A O 1
ATOM 1220 N N . ASN A 1 158 ? 4.656 -8.846 -12.849 1.00 96.06 158 ASN A N 1
ATOM 1221 C CA . ASN A 1 158 ? 3.679 -9.806 -12.355 1.00 96.06 158 ASN A CA 1
ATOM 1222 C C . ASN A 1 158 ? 3.043 -9.286 -11.061 1.00 96.06 158 ASN A C 1
ATOM 1224 O O . ASN A 1 158 ? 3.593 -8.402 -10.403 1.00 96.06 158 ASN A O 1
ATOM 1228 N N . LEU A 1 159 ? 1.893 -9.854 -10.685 1.00 96.12 159 LEU A N 1
ATOM 1229 C CA . LEU A 1 159 ? 1.131 -9.395 -9.521 1.00 96.12 159 LEU A CA 1
ATOM 1230 C C . LEU A 1 159 ? 1.952 -9.448 -8.224 1.00 96.12 159 LEU A C 1
ATOM 1232 O O . LEU A 1 159 ? 1.862 -8.535 -7.413 1.00 96.12 159 LEU A O 1
ATOM 1236 N N . GLY A 1 160 ? 2.780 -10.478 -8.034 1.00 96.00 160 GLY A N 1
ATOM 1237 C CA . GLY A 1 160 ? 3.612 -10.607 -6.836 1.00 96.00 160 GLY A CA 1
ATOM 1238 C C . GLY A 1 160 ? 4.640 -9.480 -6.708 1.00 96.00 160 GLY A C 1
ATOM 1239 O O . GLY A 1 160 ? 4.720 -8.837 -5.665 1.00 96.00 160 GLY A O 1
ATOM 1240 N N . GLN A 1 161 ? 5.384 -9.196 -7.779 1.00 95.50 161 GLN A N 1
ATOM 1241 C CA . GLN A 1 161 ? 6.358 -8.097 -7.814 1.00 95.50 161 GLN A CA 1
ATOM 1242 C C . GLN A 1 161 ? 5.680 -6.724 -7.716 1.00 95.50 161 GLN A C 1
ATOM 1244 O O . GLN A 1 161 ? 6.177 -5.843 -7.012 1.00 95.50 161 GLN A O 1
ATOM 1249 N N . ALA A 1 162 ? 4.504 -6.566 -8.331 1.00 96.94 162 ALA A N 1
ATOM 1250 C CA . ALA A 1 162 ? 3.692 -5.362 -8.198 1.00 96.94 162 ALA A CA 1
ATOM 1251 C C . ALA A 1 162 ? 3.264 -5.129 -6.742 1.00 96.94 162 ALA A C 1
ATOM 1253 O O . ALA A 1 162 ? 3.435 -4.030 -6.224 1.00 96.94 162 ALA A O 1
ATOM 1254 N N . LEU A 1 163 ? 2.773 -6.165 -6.051 1.00 96.62 163 LEU A N 1
ATOM 1255 C CA . LEU A 1 163 ? 2.402 -6.080 -4.636 1.00 96.62 163 LEU A CA 1
ATOM 1256 C C . LEU A 1 163 ? 3.605 -5.764 -3.738 1.00 96.62 163 LEU A C 1
ATOM 1258 O O . LEU A 1 163 ? 3.465 -4.970 -2.811 1.00 96.62 163 LEU A O 1
ATOM 1262 N N . MET A 1 164 ? 4.787 -6.320 -4.024 1.00 95.19 164 MET A N 1
ATOM 1263 C CA . MET A 1 164 ? 6.016 -5.972 -3.296 1.00 95.19 164 MET A CA 1
ATOM 1264 C C . MET A 1 164 ? 6.409 -4.509 -3.511 1.00 95.19 164 MET A C 1
ATOM 1266 O O . MET A 1 164 ? 6.720 -3.808 -2.551 1.00 95.19 164 MET A O 1
ATOM 1270 N N . SER A 1 165 ? 6.332 -4.024 -4.749 1.00 95.12 165 SER A N 1
ATOM 1271 C CA . SER A 1 165 ? 6.612 -2.622 -5.077 1.00 95.12 165 SER A CA 1
ATOM 1272 C C . SER A 1 165 ? 5.612 -1.684 -4.392 1.00 95.12 165 SER A C 1
ATOM 1274 O O . SER A 1 165 ? 6.013 -0.718 -3.748 1.00 95.12 165 SER A O 1
ATOM 1276 N N . LEU A 1 166 ? 4.314 -2.005 -4.435 1.00 96.06 166 LEU A N 1
ATOM 1277 C CA . LEU A 1 166 ? 3.260 -1.252 -3.747 1.00 96.06 166 LEU A CA 1
ATOM 1278 C C . LEU A 1 166 ? 3.418 -1.265 -2.223 1.00 96.06 166 LEU A C 1
ATOM 1280 O O . LEU A 1 166 ? 3.148 -0.258 -1.574 1.00 96.06 166 LEU A O 1
ATOM 1284 N N . PHE A 1 167 ? 3.883 -2.370 -1.641 1.00 94.38 167 PHE A N 1
ATOM 1285 C CA . PHE A 1 167 ? 4.188 -2.450 -0.213 1.00 94.38 167 PHE A CA 1
ATOM 1286 C C . PHE A 1 167 ? 5.338 -1.512 0.187 1.00 94.38 167 PHE A C 1
ATOM 1288 O O . PHE A 1 167 ? 5.247 -0.813 1.199 1.00 94.38 167 PHE A O 1
ATOM 1295 N N . VAL A 1 168 ? 6.396 -1.448 -0.624 1.00 94.75 168 VAL A N 1
ATOM 1296 C CA . VAL A 1 168 ? 7.519 -0.517 -0.423 1.00 94.75 168 VAL A CA 1
ATOM 1297 C C . VAL A 1 168 ? 7.049 0.936 -0.571 1.00 94.75 168 VAL A C 1
ATOM 1299 O O . VAL A 1 168 ? 7.320 1.762 0.302 1.00 94.75 168 VAL A O 1
ATOM 1302 N N . LEU A 1 169 ? 6.230 1.228 -1.590 1.00 94.81 169 LEU A N 1
ATOM 1303 C CA . LEU A 1 169 ? 5.573 2.531 -1.752 1.00 94.81 169 LEU A CA 1
ATOM 1304 C C . LEU A 1 169 ? 4.735 2.921 -0.524 1.00 94.81 169 LEU A C 1
ATOM 1306 O O . LEU A 1 169 ? 4.853 4.039 -0.027 1.00 94.81 169 LEU A O 1
ATOM 1310 N N . ALA A 1 170 ? 3.919 2.001 -0.006 1.00 94.12 170 ALA A N 1
ATOM 1311 C CA . ALA A 1 170 ? 3.089 2.221 1.178 1.00 94.12 170 ALA A CA 1
ATOM 1312 C C . ALA A 1 170 ? 3.921 2.461 2.449 1.00 94.12 170 ALA A C 1
ATOM 1314 O O . ALA A 1 170 ? 3.537 3.270 3.295 1.00 94.12 170 ALA A O 1
ATOM 1315 N N . SER A 1 171 ? 5.076 1.798 2.556 1.00 91.44 171 SER A N 1
ATOM 1316 C CA . SER A 1 171 ? 6.035 1.978 3.653 1.00 91.44 171 SER A CA 1
ATOM 1317 C C . SER A 1 171 ? 6.755 3.330 3.600 1.00 91.44 171 SER A C 1
ATOM 1319 O O . SER A 1 171 ? 7.351 3.738 4.594 1.00 91.44 171 SER A O 1
ATOM 1321 N N . LYS A 1 172 ? 6.674 4.044 2.464 1.00 88.69 172 LYS A N 1
ATOM 1322 C CA . LYS A 1 172 ? 7.364 5.316 2.193 1.00 88.69 172 LYS A CA 1
ATOM 1323 C C . LYS A 1 172 ? 8.885 5.242 2.342 1.00 88.69 172 LYS A C 1
ATOM 1325 O O . LYS A 1 172 ? 9.530 6.265 2.559 1.00 88.69 172 LYS A O 1
ATOM 1330 N N . ASP A 1 173 ? 9.458 4.063 2.156 1.00 88.62 173 ASP A N 1
ATOM 1331 C CA . ASP A 1 173 ? 10.903 3.869 2.094 1.00 88.62 173 ASP A CA 1
ATOM 1332 C C . ASP A 1 173 ? 11.286 3.526 0.654 1.00 88.62 173 ASP A C 1
ATOM 1334 O O . ASP A 1 173 ? 10.664 2.660 0.049 1.00 88.62 173 ASP A O 1
ATOM 1338 N N . GLY A 1 174 ? 12.220 4.264 0.052 1.00 83.94 174 GLY A N 1
ATOM 1339 C CA . GLY A 1 174 ? 12.585 4.086 -1.364 1.00 83.94 174 GLY A CA 1
ATOM 1340 C C . GLY A 1 174 ? 11.446 4.298 -2.381 1.00 83.94 174 GLY A C 1
ATOM 1341 O O . GLY A 1 174 ? 11.579 3.923 -3.542 1.00 83.94 174 GLY A O 1
ATOM 1342 N N . TRP A 1 175 ? 10.312 4.887 -1.977 1.00 91.25 175 TRP A N 1
ATOM 1343 C CA . TRP A 1 175 ? 9.134 5.084 -2.841 1.00 91.25 175 TRP A CA 1
ATOM 1344 C C . TRP A 1 175 ? 9.372 6.081 -3.981 1.00 91.25 175 TRP A C 1
ATOM 1346 O O . TRP A 1 175 ? 8.777 5.953 -5.049 1.00 91.25 175 TRP A O 1
ATOM 1356 N N . VAL A 1 176 ? 10.234 7.071 -3.738 1.00 92.50 176 VAL A N 1
ATOM 1357 C CA . VAL A 1 176 ? 10.560 8.137 -4.691 1.00 92.50 176 VAL A CA 1
ATOM 1358 C C . VAL A 1 176 ? 11.226 7.558 -5.938 1.00 92.50 176 VAL A C 1
ATOM 1360 O O . VAL A 1 176 ? 10.862 7.943 -7.044 1.00 92.50 176 VAL A O 1
ATOM 1363 N N . ASP A 1 177 ? 12.131 6.591 -5.769 1.00 92.44 177 ASP A N 1
ATOM 1364 C CA . ASP A 1 177 ? 12.830 5.949 -6.886 1.00 92.44 177 ASP A CA 1
ATOM 1365 C C . ASP A 1 177 ? 11.847 5.159 -7.761 1.00 92.44 177 ASP A C 1
ATOM 1367 O O . ASP A 1 177 ? 11.820 5.339 -8.972 1.00 92.44 177 ASP A O 1
ATOM 1371 N N . ILE A 1 178 ? 10.942 4.383 -7.148 1.00 93.81 178 ILE A N 1
ATOM 1372 C CA . ILE A 1 178 ? 9.916 3.617 -7.881 1.00 93.81 178 ILE A CA 1
ATOM 1373 C C . ILE A 1 178 ? 8.967 4.550 -8.650 1.00 93.81 178 ILE A C 1
ATOM 1375 O O . ILE A 1 178 ? 8.535 4.237 -9.760 1.00 93.81 178 ILE A O 1
ATOM 1379 N N . MET A 1 179 ? 8.621 5.692 -8.053 1.00 94.62 179 MET A N 1
ATOM 1380 C CA . MET A 1 179 ? 7.775 6.698 -8.690 1.00 94.62 179 MET A CA 1
ATOM 1381 C C . MET A 1 179 ? 8.473 7.333 -9.899 1.00 94.62 179 MET A C 1
ATOM 1383 O O . MET A 1 179 ? 7.834 7.474 -10.941 1.00 94.62 179 MET A O 1
ATOM 1387 N N . TYR A 1 180 ? 9.755 7.697 -9.783 1.00 93.94 180 TYR A N 1
ATOM 1388 C CA . TYR A 1 180 ? 10.519 8.245 -10.908 1.00 93.94 180 TYR A CA 1
ATOM 1389 C C . TYR A 1 180 ? 10.727 7.207 -12.014 1.00 93.94 180 TYR A C 1
ATOM 1391 O O . TYR A 1 180 ? 10.459 7.508 -13.173 1.00 93.94 180 TYR A O 1
ATOM 1399 N N . ASP A 1 181 ? 11.049 5.962 -11.660 1.00 93.56 181 ASP A N 1
ATOM 1400 C CA . ASP A 1 181 ? 11.149 4.857 -12.620 1.00 93.56 181 ASP A CA 1
ATOM 1401 C C . ASP A 1 181 ? 9.835 4.672 -13.411 1.00 93.56 181 ASP A C 1
ATOM 1403 O O . ASP A 1 181 ? 9.844 4.390 -14.609 1.00 93.56 181 ASP A O 1
ATOM 1407 N N . GLY A 1 182 ? 8.682 4.868 -12.759 1.00 93.25 182 GLY A N 1
ATOM 1408 C CA . GLY A 1 182 ? 7.369 4.829 -13.408 1.00 93.25 182 GLY A CA 1
ATOM 1409 C C . GLY A 1 182 ? 7.024 6.070 -14.240 1.00 93.25 182 GLY A C 1
ATOM 1410 O O . GLY A 1 182 ? 6.316 5.948 -15.239 1.00 93.25 182 GLY A O 1
ATOM 1411 N N . LEU A 1 183 ? 7.503 7.250 -13.844 1.00 94.88 183 LEU A N 1
ATOM 1412 C CA . LEU A 1 183 ? 7.319 8.518 -14.562 1.00 94.88 183 LEU A CA 1
ATOM 1413 C C . LEU A 1 183 ? 8.096 8.539 -15.884 1.00 94.88 183 LEU A C 1
ATOM 1415 O O . LEU A 1 183 ? 7.596 9.025 -16.904 1.00 94.88 183 LEU A O 1
ATOM 1419 N N . ASP A 1 184 ? 9.297 7.970 -15.850 1.00 94.25 184 ASP A N 1
ATOM 1420 C CA . ASP A 1 184 ? 10.228 7.941 -16.974 1.00 94.25 184 ASP A CA 1
ATOM 1421 C C . ASP A 1 184 ? 9.989 6.738 -17.902 1.00 94.25 184 ASP A C 1
ATOM 1423 O O . ASP A 1 184 ? 10.641 6.584 -18.936 1.00 94.25 184 ASP A O 1
ATOM 1427 N N . ALA A 1 185 ? 9.022 5.882 -17.559 1.00 93.31 185 ALA A N 1
ATOM 1428 C CA . ALA A 1 185 ? 8.646 4.715 -18.337 1.00 93.31 185 ALA A CA 1
ATOM 1429 C C . ALA A 1 185 ? 8.010 5.107 -19.685 1.00 93.31 185 ALA A C 1
ATOM 1431 O O . ALA A 1 185 ? 6.928 5.703 -19.753 1.00 93.31 185 ALA A O 1
ATOM 1432 N N . VAL A 1 186 ? 8.658 4.681 -20.771 1.00 91.81 186 VAL A N 1
ATOM 1433 C CA . VAL A 1 186 ? 8.226 4.934 -22.155 1.00 91.81 186 VAL A CA 1
ATOM 1434 C C . VAL A 1 186 ? 7.431 3.745 -22.692 1.00 91.81 186 VAL A C 1
ATOM 1436 O O . VAL A 1 186 ? 6.208 3.798 -22.844 1.00 91.81 186 VAL A O 1
ATOM 1439 N N . GLY A 1 187 ? 8.119 2.629 -22.925 1.00 92.12 187 GLY A N 1
ATOM 1440 C CA . GLY A 1 187 ? 7.580 1.446 -23.582 1.00 92.12 187 GLY A CA 1
ATOM 1441 C C . GLY A 1 187 ? 8.405 0.202 -23.278 1.00 92.12 187 GLY A C 1
ATOM 1442 O O . GLY A 1 187 ? 9.397 0.255 -22.555 1.00 92.12 187 GLY A O 1
ATOM 1443 N N . VAL A 1 188 ? 7.968 -0.937 -23.809 1.00 93.12 188 VAL A N 1
ATOM 1444 C CA . VAL A 1 188 ? 8.693 -2.203 -23.648 1.00 93.12 188 VAL A CA 1
ATOM 1445 C C . VAL A 1 188 ? 9.968 -2.159 -24.490 1.00 93.12 188 VAL A C 1
ATOM 1447 O O . VAL A 1 188 ? 9.925 -1.738 -25.643 1.00 93.12 188 VAL A O 1
ATOM 1450 N N . ASP A 1 189 ? 11.091 -2.576 -23.898 1.00 93.56 189 ASP A N 1
ATOM 1451 C CA . ASP A 1 189 ? 12.430 -2.578 -24.515 1.00 93.56 189 ASP A CA 1
ATOM 1452 C C . ASP A 1 189 ? 12.948 -1.186 -24.970 1.00 93.56 189 ASP A C 1
ATOM 1454 O O . ASP A 1 189 ? 13.926 -1.101 -25.717 1.00 93.56 189 ASP A O 1
ATOM 1458 N N . GLN A 1 190 ? 12.332 -0.102 -24.481 1.00 94.00 190 GLN A N 1
ATOM 1459 C CA . GLN A 1 190 ? 12.750 1.293 -24.682 1.00 94.00 190 GLN A CA 1
ATOM 1460 C C . GLN A 1 190 ? 13.502 1.806 -23.449 1.00 94.00 190 GLN A C 1
ATOM 1462 O O . GLN A 1 190 ? 13.137 1.473 -22.321 1.00 94.00 190 GLN A O 1
ATOM 1467 N N . GLN A 1 191 ? 14.530 2.632 -23.644 1.00 93.12 191 GLN A N 1
ATOM 1468 C CA . GLN A 1 191 ? 15.238 3.292 -22.545 1.00 93.12 191 GLN A CA 1
ATOM 1469 C C . GLN A 1 191 ? 14.319 4.347 -21.889 1.00 93.12 191 GLN A C 1
ATOM 1471 O O . GLN A 1 191 ? 13.652 5.091 -22.612 1.00 93.12 191 GLN A O 1
ATOM 1476 N N . PRO A 1 192 ? 14.259 4.440 -20.544 1.00 94.50 192 PRO A N 1
ATOM 1477 C CA . PRO A 1 192 ? 13.456 5.453 -19.864 1.00 94.50 192 PRO A CA 1
ATOM 1478 C C . PRO A 1 192 ? 13.910 6.874 -20.215 1.00 94.50 192 PRO A C 1
ATOM 1480 O O . PRO A 1 192 ? 15.109 7.159 -20.288 1.00 94.50 192 PRO A O 1
ATOM 1483 N N . ILE A 1 193 ? 12.939 7.767 -20.408 1.00 92.44 193 ILE A N 1
ATOM 1484 C CA . ILE A 1 193 ? 13.148 9.177 -20.750 1.00 92.44 193 ILE A CA 1
ATOM 1485 C C . ILE A 1 193 ? 12.535 10.030 -19.644 1.00 92.44 193 ILE A C 1
ATOM 1487 O O . ILE A 1 193 ? 11.359 9.879 -19.319 1.00 92.44 193 ILE A O 1
ATOM 1491 N N . MET A 1 194 ? 13.331 10.960 -19.113 1.00 92.00 194 MET A N 1
ATOM 1492 C CA . MET A 1 194 ? 12.925 11.850 -18.024 1.00 92.00 194 MET A CA 1
ATOM 1493 C C . MET A 1 194 ? 11.619 12.586 -18.354 1.00 92.00 194 MET A C 1
ATOM 1495 O O . MET A 1 194 ? 11.547 13.291 -19.362 1.00 92.00 194 MET A O 1
ATOM 1499 N N . ASN A 1 195 ? 10.620 12.478 -17.475 1.00 90.81 195 ASN A N 1
ATOM 1500 C CA . ASN A 1 195 ? 9.319 13.155 -17.585 1.00 90.81 195 ASN A CA 1
ATOM 1501 C C . ASN A 1 195 ? 8.524 12.842 -18.867 1.00 90.81 195 ASN A C 1
ATOM 1503 O O . ASN A 1 195 ? 7.752 13.684 -19.332 1.00 90.81 195 ASN A O 1
ATOM 1507 N N . TYR A 1 196 ? 8.673 11.647 -19.441 1.00 91.31 196 TYR A N 1
ATOM 1508 C CA . TYR A 1 196 ? 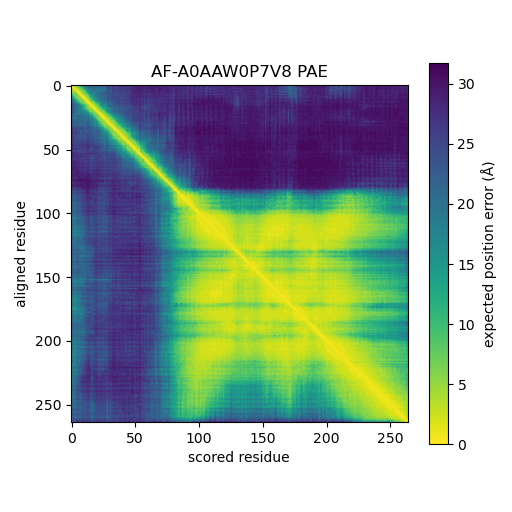7.938 11.280 -20.653 1.00 91.31 196 TYR A CA 1
ATOM 1509 C C . TYR A 1 196 ? 6.414 11.246 -20.435 1.00 91.31 196 TYR A C 1
ATOM 1511 O O . TYR A 1 196 ? 5.663 11.794 -21.240 1.00 91.31 196 TYR A O 1
ATOM 1519 N N . ASN A 1 197 ? 5.948 10.660 -19.323 1.00 89.00 197 ASN A N 1
ATOM 1520 C CA . ASN A 1 197 ? 4.520 10.494 -19.034 1.00 89.00 197 ASN A CA 1
ATOM 1521 C C . ASN A 1 197 ? 4.117 11.074 -17.663 1.00 89.00 197 ASN A C 1
ATOM 1523 O O . ASN A 1 197 ? 3.853 10.311 -16.728 1.00 89.00 197 ASN A O 1
ATOM 1527 N N . PRO A 1 198 ? 3.961 12.407 -17.520 1.00 89.69 198 PRO A N 1
ATOM 1528 C CA . PRO A 1 198 ? 3.615 13.038 -16.240 1.00 89.69 198 PRO A CA 1
ATOM 1529 C C . PRO A 1 198 ? 2.279 12.569 -15.653 1.00 89.69 198 PRO A C 1
ATOM 1531 O O . PRO A 1 198 ? 2.112 12.547 -14.437 1.00 89.69 198 PRO A O 1
ATOM 1534 N N . TRP A 1 199 ? 1.339 12.118 -16.487 1.00 90.88 199 TRP A N 1
ATOM 1535 C CA . TRP A 1 199 ? 0.046 11.594 -16.036 1.00 90.88 199 TRP A CA 1
ATOM 1536 C C . TRP A 1 199 ? 0.157 10.321 -15.187 1.00 90.88 199 TRP A C 1
ATOM 1538 O O . TRP A 1 199 ? -0.688 10.095 -14.321 1.00 90.88 199 TRP A O 1
ATOM 1548 N N . MET A 1 200 ? 1.216 9.523 -15.368 1.00 90.69 200 MET A N 1
ATOM 1549 C CA . MET A 1 200 ? 1.465 8.324 -14.557 1.00 90.69 200 MET A CA 1
ATOM 1550 C C . MET A 1 200 ? 1.720 8.666 -13.084 1.00 90.69 200 MET A C 1
ATOM 1552 O O . MET A 1 200 ? 1.489 7.833 -12.208 1.00 90.69 200 MET A O 1
ATOM 1556 N N . LEU A 1 201 ? 2.099 9.911 -12.780 1.00 92.19 201 LEU A N 1
ATOM 1557 C CA . LEU A 1 201 ? 2.235 10.400 -11.411 1.00 92.19 201 LEU A CA 1
ATOM 1558 C C . LEU A 1 201 ? 0.923 10.276 -10.622 1.00 92.19 201 LEU A C 1
ATOM 1560 O O . LEU A 1 201 ? 0.943 9.935 -9.440 1.00 92.19 201 LEU A O 1
ATOM 1564 N N . LEU A 1 202 ? -0.228 10.488 -11.272 1.00 94.25 202 LEU A N 1
ATOM 1565 C CA . LEU A 1 202 ? -1.539 10.401 -10.621 1.00 94.25 202 LEU A CA 1
ATOM 1566 C C . LEU A 1 202 ? -1.819 8.999 -10.071 1.00 94.25 202 LEU A C 1
ATOM 1568 O O . LEU A 1 202 ? -2.448 8.873 -9.020 1.00 94.25 202 LEU A O 1
ATOM 1572 N N . TYR A 1 203 ? -1.317 7.948 -10.724 1.00 95.56 203 TYR A N 1
ATOM 1573 C CA . TYR A 1 203 ? -1.430 6.577 -10.224 1.00 95.56 203 TYR A CA 1
ATOM 1574 C C . TYR A 1 203 ? -0.709 6.413 -8.875 1.00 95.56 203 TYR A C 1
ATOM 1576 O O . TYR A 1 203 ? -1.307 5.938 -7.910 1.00 95.56 203 TYR A O 1
ATOM 1584 N N . PHE A 1 204 ? 0.539 6.876 -8.766 1.00 95.06 204 PHE A N 1
ATOM 1585 C CA . PHE A 1 204 ? 1.312 6.766 -7.524 1.00 95.06 204 PHE A CA 1
ATOM 1586 C C . PHE A 1 204 ? 0.748 7.652 -6.409 1.00 95.06 204 PHE A C 1
ATOM 1588 O O . PHE A 1 204 ? 0.597 7.200 -5.273 1.00 95.06 204 PHE A O 1
ATOM 1595 N N . ILE A 1 205 ? 0.384 8.897 -6.727 1.00 95.06 205 ILE A N 1
ATOM 1596 C CA . ILE A 1 205 ? -0.172 9.833 -5.744 1.00 95.06 205 ILE A CA 1
ATOM 1597 C C . ILE A 1 205 ? -1.538 9.357 -5.237 1.00 95.06 205 ILE A C 1
ATOM 1599 O O . ILE A 1 205 ? -1.769 9.361 -4.028 1.00 95.06 205 ILE A O 1
ATOM 1603 N N . SER A 1 206 ? -2.429 8.894 -6.120 1.00 96.12 206 SER A N 1
ATOM 1604 C CA . SER A 1 206 ? -3.741 8.375 -5.705 1.00 96.12 206 SER A CA 1
ATOM 1605 C C . SER A 1 206 ? -3.615 7.151 -4.796 1.00 96.12 206 SER A C 1
ATOM 1607 O O . SER A 1 206 ? -4.279 7.099 -3.759 1.00 96.12 206 SER A O 1
ATOM 1609 N N . PHE A 1 207 ? -2.708 6.220 -5.109 1.00 96.06 207 PHE A N 1
ATOM 1610 C CA . PHE A 1 207 ? -2.403 5.088 -4.236 1.00 96.06 207 PHE A CA 1
ATOM 1611 C C . PHE A 1 207 ? -1.932 5.554 -2.848 1.00 96.06 207 PHE A C 1
ATOM 1613 O O . PHE A 1 207 ? -2.486 5.128 -1.835 1.00 96.06 207 PHE A O 1
ATOM 1620 N N . LEU A 1 208 ? -0.969 6.481 -2.781 1.00 94.12 208 LEU A N 1
ATOM 1621 C CA . LEU A 1 208 ? -0.443 6.994 -1.510 1.00 94.12 208 LEU A CA 1
ATOM 1622 C C . LEU A 1 208 ? -1.512 7.689 -0.656 1.00 94.12 208 LEU A C 1
ATOM 1624 O O . LEU A 1 208 ? -1.514 7.523 0.566 1.00 94.12 208 LEU A O 1
ATOM 1628 N N . LEU A 1 209 ? -2.430 8.436 -1.276 1.00 94.75 209 LEU A N 1
ATOM 1629 C CA . LEU A 1 209 ? -3.544 9.077 -0.571 1.00 94.75 209 LEU A CA 1
ATOM 1630 C C . LEU A 1 209 ? -4.521 8.049 0.006 1.00 94.75 209 LEU A C 1
ATOM 1632 O O . LEU A 1 209 ? -4.915 8.163 1.168 1.00 94.75 209 LEU A O 1
ATOM 1636 N N . ILE A 1 210 ? -4.871 7.021 -0.769 1.00 94.38 210 ILE A N 1
ATOM 1637 C CA . ILE A 1 210 ? -5.771 5.950 -0.325 1.00 94.38 210 ILE A CA 1
ATOM 1638 C C . ILE A 1 210 ? -5.153 5.173 0.842 1.00 94.38 210 ILE A C 1
ATOM 1640 O O . ILE A 1 210 ? -5.810 4.955 1.861 1.00 94.38 210 ILE A O 1
ATOM 1644 N N . VAL A 1 211 ? -3.875 4.799 0.741 1.00 93.38 211 VAL A N 1
ATOM 1645 C CA . VAL A 1 211 ? -3.171 4.107 1.830 1.00 93.38 211 VAL A CA 1
ATOM 1646 C C . VAL A 1 211 ? -3.091 4.984 3.077 1.00 93.38 211 VAL A C 1
ATOM 1648 O O . VAL A 1 211 ? -3.372 4.510 4.177 1.00 93.38 211 VAL A O 1
ATOM 1651 N N . ALA A 1 212 ? -2.768 6.271 2.928 1.00 92.75 212 ALA A N 1
ATOM 1652 C CA . ALA A 1 212 ? -2.732 7.201 4.053 1.00 92.75 212 ALA A CA 1
ATOM 1653 C C . ALA A 1 212 ? -4.099 7.313 4.748 1.00 92.75 212 ALA A C 1
ATOM 1655 O O . ALA A 1 212 ? -4.162 7.304 5.979 1.00 92.75 212 ALA A O 1
ATOM 1656 N N . PHE A 1 213 ? -5.190 7.347 3.979 1.00 92.88 213 PHE A N 1
ATOM 1657 C CA . PHE A 1 213 ? -6.548 7.340 4.519 1.00 92.88 213 PHE A CA 1
ATOM 1658 C C . PHE A 1 213 ? -6.846 6.059 5.309 1.00 92.88 213 PHE A C 1
ATOM 1660 O O . PHE A 1 213 ? -7.349 6.134 6.429 1.00 92.88 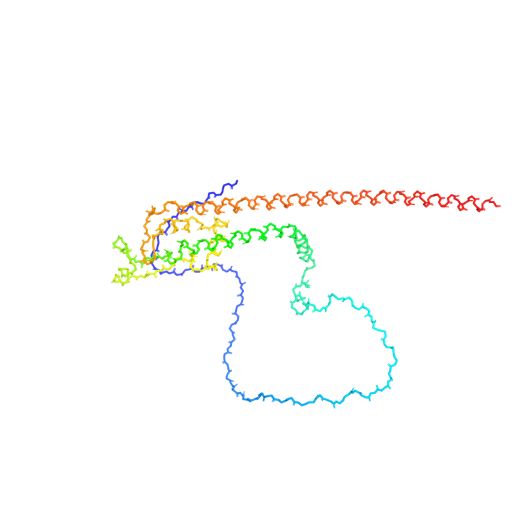213 PHE A O 1
ATOM 1667 N N . PHE A 1 214 ? -6.473 4.883 4.794 1.00 91.56 214 PHE A N 1
ATOM 1668 C CA . PHE A 1 214 ? -6.638 3.627 5.531 1.00 91.56 214 PHE A CA 1
ATOM 1669 C C . PHE A 1 214 ? -5.826 3.578 6.824 1.00 91.56 214 PHE A C 1
ATOM 1671 O O . PHE A 1 214 ? -6.343 3.109 7.835 1.00 91.56 214 PHE A O 1
ATOM 1678 N N . VAL A 1 215 ? -4.592 4.087 6.828 1.00 90.56 215 VAL A N 1
ATOM 1679 C CA . VAL A 1 215 ? -3.765 4.156 8.043 1.00 90.56 215 VAL A CA 1
ATOM 1680 C C . VAL A 1 215 ? -4.414 5.057 9.097 1.00 90.56 215 VAL A C 1
ATOM 1682 O O . VAL A 1 215 ? -4.476 4.682 10.269 1.00 90.56 215 VAL A O 1
ATOM 1685 N N . LEU A 1 216 ? -4.961 6.207 8.690 1.00 91.00 216 LEU A N 1
ATOM 1686 C CA . LEU A 1 216 ? -5.710 7.087 9.592 1.00 91.00 216 LEU A CA 1
ATOM 1687 C C . LEU A 1 216 ? -6.964 6.394 10.139 1.00 91.00 216 LEU A C 1
ATOM 1689 O O . LEU A 1 216 ? -7.199 6.415 11.346 1.00 91.00 216 LEU A O 1
ATOM 1693 N N . ASN A 1 217 ? -7.730 5.716 9.285 1.00 86.75 217 ASN A N 1
ATOM 1694 C CA . ASN A 1 217 ? -8.929 4.992 9.710 1.00 86.75 217 ASN A CA 1
ATOM 1695 C C . ASN A 1 217 ? -8.610 3.802 10.619 1.00 86.75 217 ASN A C 1
ATOM 1697 O O . ASN A 1 217 ? -9.357 3.527 11.556 1.00 86.75 217 ASN A O 1
ATOM 1701 N N . MET A 1 218 ? -7.488 3.119 10.392 1.00 88.94 218 MET A N 1
ATOM 1702 C CA . MET A 1 218 ? -6.993 2.072 11.282 1.00 88.94 218 MET A CA 1
ATOM 1703 C C . MET A 1 218 ? -6.649 2.648 12.659 1.00 88.94 218 MET A C 1
ATOM 1705 O O . MET A 1 218 ? -7.023 2.067 13.676 1.00 88.94 218 MET A O 1
ATOM 1709 N N . PHE A 1 219 ? -5.984 3.806 12.707 1.00 87.75 219 PHE A N 1
ATOM 1710 C CA . PHE A 1 219 ? -5.658 4.479 13.963 1.00 87.75 219 PHE A CA 1
ATOM 1711 C C . PHE A 1 219 ? -6.920 4.870 14.742 1.00 87.75 219 PHE A C 1
ATOM 1713 O O . PHE A 1 219 ? -7.043 4.535 15.922 1.00 87.75 219 PHE A O 1
ATOM 1720 N N . VAL A 1 220 ? -7.891 5.502 14.073 1.00 90.19 220 VAL A N 1
ATOM 1721 C CA . VAL A 1 220 ? -9.190 5.839 14.676 1.00 90.19 220 VAL A CA 1
ATOM 1722 C C . VAL A 1 220 ? -9.893 4.577 15.174 1.00 90.19 220 VAL A C 1
ATOM 1724 O O . VAL A 1 220 ? -10.371 4.563 16.303 1.00 90.19 220 VAL A O 1
ATOM 1727 N N . GLY A 1 221 ? -9.886 3.493 14.392 1.00 88.69 221 GLY A N 1
ATOM 1728 C CA . GLY A 1 221 ? -10.458 2.207 14.793 1.00 88.69 221 GLY A CA 1
ATOM 1729 C C . GLY A 1 221 ? -9.857 1.658 16.090 1.00 88.69 221 GLY A C 1
ATOM 1730 O O . GLY A 1 221 ? -10.595 1.242 16.979 1.00 88.69 221 GLY A O 1
ATOM 1731 N N . VAL A 1 222 ? -8.531 1.720 16.248 1.00 86.50 222 VAL A N 1
ATOM 1732 C CA . VAL A 1 222 ? -7.841 1.278 17.475 1.00 86.50 222 VAL A CA 1
ATOM 1733 C C . VAL A 1 222 ? -8.191 2.160 18.674 1.00 86.50 222 VAL A C 1
ATOM 1735 O O . VAL A 1 222 ? -8.437 1.649 19.769 1.00 86.50 222 VAL A O 1
ATOM 1738 N N . VAL A 1 223 ? -8.223 3.481 18.494 1.00 89.19 223 VAL A N 1
ATOM 1739 C CA . VAL A 1 223 ? -8.577 4.423 19.570 1.00 89.19 223 VAL A CA 1
ATOM 1740 C C . VAL A 1 223 ? -10.027 4.217 20.012 1.00 89.19 223 VAL A C 1
ATOM 1742 O O . VAL A 1 223 ? -10.300 4.119 21.209 1.00 89.19 223 VAL A O 1
ATOM 1745 N N . VAL A 1 224 ? -10.945 4.092 19.052 1.00 89.12 224 VAL A N 1
ATOM 1746 C CA . VAL A 1 224 ? -12.370 3.848 19.293 1.00 89.12 224 VAL A CA 1
ATOM 1747 C C . VAL A 1 224 ? -12.566 2.508 19.996 1.00 89.12 224 VAL A C 1
ATOM 1749 O O . VAL A 1 224 ? -13.222 2.471 21.035 1.00 89.12 224 VAL A O 1
ATOM 1752 N N . GLU A 1 225 ? -11.943 1.423 19.530 1.00 86.81 225 GLU A N 1
ATOM 1753 C CA . GLU A 1 225 ? -12.041 0.117 20.195 1.00 86.81 225 GLU A CA 1
ATOM 1754 C C . GLU A 1 225 ? -11.540 0.179 21.644 1.00 86.81 225 GLU A C 1
ATOM 1756 O O . GLU A 1 225 ? -12.213 -0.312 22.553 1.00 86.81 225 GLU A O 1
ATOM 1761 N N . ASN A 1 226 ? -10.398 0.830 21.892 1.00 86.62 226 ASN A N 1
ATOM 1762 C CA . ASN A 1 226 ? -9.874 1.007 23.247 1.00 86.62 226 ASN A CA 1
ATOM 1763 C C . ASN A 1 226 ? -10.838 1.805 24.137 1.00 86.62 226 ASN A C 1
ATOM 1765 O O . ASN A 1 226 ? -11.082 1.422 25.285 1.00 86.62 226 ASN A O 1
ATOM 1769 N N . PHE A 1 227 ? -11.443 2.868 23.604 1.00 90.69 227 PHE A N 1
ATOM 1770 C CA . PHE A 1 227 ? -12.444 3.656 24.321 1.00 90.69 227 PHE A CA 1
ATOM 1771 C C . PHE A 1 227 ? -13.705 2.835 24.635 1.00 90.69 227 PHE A C 1
ATOM 1773 O O . PHE A 1 227 ? -14.176 2.815 25.775 1.00 90.69 227 PHE A O 1
ATOM 1780 N N . HIS A 1 228 ? -14.219 2.085 23.656 1.00 88.69 228 HIS A N 1
ATOM 1781 C CA . HIS A 1 228 ? -15.355 1.180 23.839 1.00 88.69 228 HIS A CA 1
ATOM 1782 C C . HIS A 1 228 ? -15.047 0.051 24.828 1.00 88.69 228 HIS A C 1
ATOM 1784 O O . HIS A 1 228 ? -15.926 -0.362 25.585 1.00 88.69 228 HIS A O 1
ATOM 1790 N N . LYS A 1 229 ? -13.815 -0.463 24.856 1.00 87.56 229 LYS A N 1
ATOM 1791 C CA . LYS A 1 229 ? -13.375 -1.475 25.825 1.00 87.56 229 LYS A CA 1
ATOM 1792 C C . LYS A 1 229 ? -13.336 -0.914 27.247 1.00 87.56 229 LYS A C 1
ATOM 1794 O O . LYS A 1 229 ? -13.844 -1.568 28.154 1.00 87.56 229 LYS A O 1
ATOM 1799 N N . CYS A 1 230 ? -12.801 0.295 27.432 1.00 89.88 230 CYS A N 1
ATOM 1800 C CA . CYS A 1 230 ? -12.782 0.973 28.730 1.00 89.88 230 CYS A CA 1
ATOM 1801 C C . CYS A 1 230 ? -14.205 1.194 29.263 1.00 89.88 230 CYS A C 1
ATOM 1803 O O . CYS A 1 230 ? -14.517 0.803 30.388 1.00 89.88 230 CYS A O 1
ATOM 1805 N N . ARG A 1 231 ? -15.100 1.715 28.413 1.00 92.69 231 ARG A N 1
ATOM 1806 C CA . ARG A 1 231 ? -16.501 1.948 28.777 1.00 92.69 231 ARG A CA 1
ATOM 1807 C C . ARG A 1 231 ? -17.236 0.653 29.146 1.00 92.69 231 ARG A C 1
ATOM 1809 O O . ARG A 1 231 ? -17.857 0.595 30.201 1.00 92.69 231 ARG A O 1
ATOM 1816 N N . ARG A 1 232 ? -17.079 -0.420 28.355 1.00 91.06 232 ARG A N 1
ATOM 1817 C CA . ARG A 1 232 ? -17.646 -1.749 28.672 1.00 91.06 232 ARG A CA 1
ATOM 1818 C C . ARG A 1 232 ? -17.142 -2.302 30.007 1.00 91.06 232 ARG A C 1
ATOM 1820 O O . ARG A 1 232 ? -17.910 -2.912 30.744 1.00 91.06 232 ARG A O 1
ATOM 1827 N N . HIS A 1 233 ? -15.861 -2.103 30.324 1.00 91.00 233 HIS A N 1
ATOM 1828 C CA . HIS A 1 233 ? -15.294 -2.558 31.594 1.00 91.00 233 HIS A CA 1
ATOM 1829 C C . HIS A 1 233 ? -15.874 -1.781 32.784 1.00 91.00 233 HIS A C 1
ATOM 1831 O O . HIS A 1 233 ? -16.177 -2.378 33.813 1.00 91.00 233 HIS A O 1
ATOM 1837 N N . GLN A 1 234 ? -16.068 -0.467 32.645 1.00 92.94 234 GLN A N 1
ATOM 1838 C CA . GLN A 1 234 ? -16.715 0.354 33.672 1.00 92.94 234 GLN A CA 1
ATOM 1839 C C . GLN A 1 234 ? -18.175 -0.064 33.890 1.00 92.94 234 GLN A C 1
ATOM 1841 O O . GLN A 1 234 ? -18.575 -0.309 35.026 1.00 92.94 234 GLN A O 1
ATOM 1846 N N . GLU A 1 235 ? -18.944 -0.234 32.812 1.00 94.44 235 GLU A N 1
ATOM 1847 C CA . GLU A 1 235 ? -20.341 -0.685 32.872 1.00 94.44 235 GLU A CA 1
ATOM 1848 C C . GLU A 1 235 ? -20.475 -2.065 33.544 1.00 94.44 235 GLU A C 1
ATOM 1850 O O . GLU A 1 235 ? -21.351 -2.266 34.389 1.00 94.44 235 GLU A O 1
ATOM 1855 N N . ALA A 1 236 ? -19.579 -3.007 33.229 1.00 94.12 236 ALA A N 1
ATOM 1856 C CA . ALA A 1 236 ? -19.572 -4.341 33.830 1.00 94.12 236 ALA A CA 1
ATOM 1857 C C . ALA A 1 236 ? -19.233 -4.316 35.332 1.00 94.12 236 ALA A C 1
ATOM 1859 O O . ALA A 1 236 ? -19.882 -4.998 36.128 1.00 94.12 236 ALA A O 1
ATOM 1860 N N . GLU A 1 237 ? -18.241 -3.523 35.740 1.00 94.06 237 GLU A N 1
ATOM 1861 C CA . GLU A 1 237 ? -17.865 -3.376 37.151 1.00 94.06 237 GLU A CA 1
ATOM 1862 C C . GLU A 1 237 ? -18.959 -2.659 37.960 1.00 94.06 237 GLU A C 1
ATOM 1864 O O . GLU A 1 237 ? -19.261 -3.044 39.096 1.00 94.06 237 GLU A O 1
ATOM 1869 N N . GLU A 1 238 ? -19.634 -1.669 37.369 1.00 94.38 238 GLU A N 1
ATOM 1870 C CA . GLU A 1 238 ? -20.811 -1.047 37.973 1.00 94.38 238 GLU A CA 1
ATOM 1871 C C . GLU A 1 238 ? -21.977 -2.025 38.135 1.00 94.38 238 GLU A C 1
ATOM 1873 O O . GLU A 1 238 ? -22.612 -2.045 39.195 1.00 94.38 238 GLU A O 1
ATOM 1878 N N . ALA A 1 239 ? -22.261 -2.845 37.119 1.00 95.38 239 ALA A N 1
ATOM 1879 C CA . ALA A 1 239 ? -23.316 -3.853 37.172 1.00 95.38 239 ALA A CA 1
ATOM 1880 C C . ALA A 1 239 ? -23.057 -4.872 38.293 1.00 95.38 239 ALA A C 1
ATOM 1882 O O . ALA A 1 239 ? -23.926 -5.068 39.147 1.00 95.38 239 ALA A O 1
ATOM 1883 N N . LYS A 1 240 ? -21.833 -5.413 38.389 1.00 95.38 240 LYS A N 1
ATOM 1884 C CA . LYS A 1 240 ? -21.428 -6.311 39.486 1.00 95.38 240 LYS A CA 1
ATOM 1885 C C . LYS A 1 240 ? -21.587 -5.654 40.854 1.00 95.38 240 LYS A C 1
ATOM 1887 O O . LYS A 1 240 ? -22.166 -6.243 41.764 1.00 95.38 240 LYS A O 1
ATOM 1892 N N . ARG A 1 241 ? -21.145 -4.398 41.006 1.00 94.31 241 ARG A N 1
ATOM 1893 C CA . ARG A 1 241 ? -21.289 -3.653 42.269 1.00 94.31 241 ARG A CA 1
ATOM 1894 C C . ARG A 1 241 ? -22.764 -3.451 42.642 1.00 94.31 241 ARG A C 1
ATOM 1896 O O . ARG A 1 241 ? -23.105 -3.433 43.828 1.00 94.31 241 ARG A O 1
ATOM 1903 N N . ARG A 1 242 ? -23.659 -3.283 41.662 1.00 94.38 242 ARG A N 1
ATOM 1904 C CA . ARG A 1 242 ? -25.115 -3.183 41.886 1.00 94.38 242 ARG A CA 1
ATOM 1905 C C . ARG A 1 242 ? -25.719 -4.535 42.280 1.00 94.38 242 ARG A C 1
ATOM 1907 O O . ARG A 1 242 ? -26.535 -4.572 43.204 1.00 94.38 242 ARG A O 1
ATOM 1914 N N . GLU A 1 243 ? -25.305 -5.626 41.645 1.00 95.12 243 GLU A N 1
ATOM 1915 C CA . GLU A 1 243 ? -25.739 -6.988 41.985 1.00 95.12 243 GLU A CA 1
ATOM 1916 C C . GLU A 1 243 ? -25.282 -7.410 43.382 1.00 95.12 243 GLU A C 1
ATOM 1918 O O . GLU A 1 243 ? -26.100 -7.861 44.183 1.00 95.12 243 GLU A O 1
ATOM 1923 N N . GLU A 1 244 ? -24.024 -7.157 43.740 1.00 95.69 244 GLU A N 1
ATOM 1924 C CA . GLU A 1 244 ? -23.488 -7.475 45.065 1.00 95.69 244 GLU A CA 1
ATOM 1925 C C . GLU A 1 244 ? -24.239 -6.709 46.172 1.00 95.69 244 GLU A C 1
ATOM 1927 O O . GLU A 1 244 ? -24.596 -7.266 47.215 1.00 95.69 244 GLU A O 1
ATOM 1932 N N . LYS A 1 245 ? -24.576 -5.432 45.927 1.00 94.56 245 LYS A N 1
ATOM 1933 C CA . LYS A 1 245 ? -25.434 -4.638 46.826 1.00 94.56 245 LYS A CA 1
ATOM 1934 C C . LYS A 1 245 ? -26.846 -5.223 46.944 1.00 94.5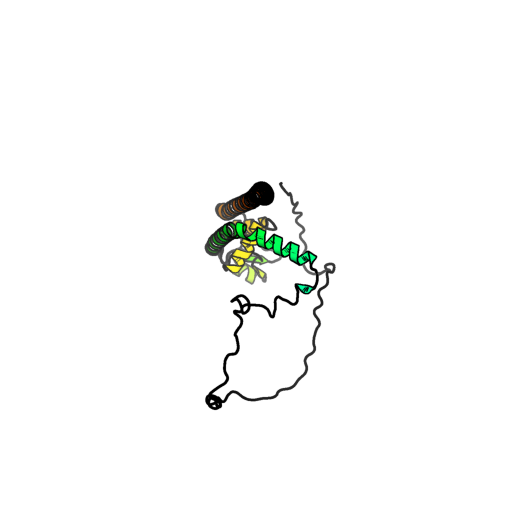6 245 LYS A C 1
ATOM 1936 O O . LYS A 1 245 ? -27.407 -5.210 48.042 1.00 94.56 245 LYS A O 1
ATOM 1941 N N . ARG A 1 246 ? -27.441 -5.711 45.848 1.00 94.75 246 ARG A N 1
ATOM 1942 C CA . ARG A 1 246 ? -28.764 -6.365 45.861 1.00 94.75 246 ARG A CA 1
ATOM 1943 C C . ARG A 1 246 ? -28.731 -7.678 46.643 1.00 94.75 246 ARG A C 1
ATOM 1945 O O . ARG A 1 246 ? -29.605 -7.882 47.484 1.00 94.75 246 ARG A O 1
ATOM 1952 N N . LEU A 1 247 ? -27.708 -8.505 46.442 1.00 95.06 247 LEU A N 1
ATOM 1953 C CA . LEU A 1 247 ? -27.549 -9.782 47.137 1.00 95.06 247 LEU A CA 1
ATOM 1954 C C . LEU A 1 247 ? -27.382 -9.579 48.649 1.00 95.06 247 LEU A C 1
ATOM 1956 O O . LEU A 1 247 ? -28.134 -10.157 49.432 1.00 95.06 247 LEU A O 1
ATOM 1960 N N . LYS A 1 248 ? -26.520 -8.639 49.070 1.00 94.81 248 LYS A N 1
ATOM 1961 C CA . LYS A 1 248 ? -26.362 -8.264 50.491 1.00 94.81 248 LYS A CA 1
ATOM 1962 C C . LYS A 1 248 ? -27.674 -7.785 51.125 1.00 94.81 248 LYS A C 1
ATOM 1964 O O . LYS A 1 248 ? -27.930 -8.055 52.298 1.00 94.81 248 LYS A O 1
ATOM 1969 N N . ARG A 1 249 ? -28.528 -7.072 50.376 1.00 93.81 249 ARG A N 1
ATOM 1970 C CA . ARG A 1 249 ? -29.857 -6.643 50.858 1.00 93.81 249 ARG A CA 1
ATOM 1971 C C . ARG A 1 249 ? -30.820 -7.823 51.020 1.00 93.81 249 ARG A C 1
ATOM 1973 O O . ARG A 1 249 ? -31.546 -7.859 52.011 1.00 93.81 249 ARG A O 1
ATOM 1980 N N . LEU A 1 250 ? -30.831 -8.771 50.083 1.00 94.56 250 LEU A N 1
ATOM 1981 C CA . LEU A 1 250 ? -31.667 -9.975 50.162 1.00 94.56 250 LEU A CA 1
ATOM 1982 C C . LEU A 1 250 ? -31.241 -10.886 51.317 1.00 94.56 250 LEU A C 1
ATOM 1984 O O . LEU A 1 250 ? -32.092 -11.331 52.082 1.00 94.56 250 LEU A O 1
ATOM 1988 N N . GLU A 1 251 ? -29.938 -11.083 51.517 1.00 94.81 251 GLU A N 1
ATOM 1989 C CA . GLU A 1 251 ? -29.427 -11.845 52.659 1.00 94.81 251 GLU A CA 1
ATOM 1990 C C . GLU A 1 251 ? -29.793 -11.211 54.002 1.00 94.81 251 GLU A C 1
ATOM 1992 O O . GLU A 1 251 ? -30.189 -11.921 54.925 1.00 94.81 251 GLU A O 1
ATOM 1997 N N . LYS A 1 252 ? -29.690 -9.879 54.129 1.00 94.56 252 LYS A N 1
ATOM 1998 C CA . LYS A 1 252 ? -30.120 -9.173 55.347 1.00 94.56 252 LYS A CA 1
ATOM 1999 C C . LYS A 1 252 ? -31.607 -9.406 55.635 1.00 94.56 252 LYS A C 1
ATOM 2001 O O . LYS A 1 252 ? -31.952 -9.687 56.778 1.00 94.56 252 LYS A O 1
ATOM 2006 N N . LYS A 1 253 ? -32.462 -9.354 54.604 1.00 94.44 253 LYS A N 1
ATOM 2007 C CA . LYS A 1 253 ? -33.901 -9.658 54.722 1.00 94.44 253 LYS A CA 1
ATOM 2008 C C . LYS A 1 253 ? -34.177 -11.123 55.077 1.00 94.44 253 LYS A C 1
ATOM 2010 O O . LYS A 1 253 ? -35.138 -11.394 55.788 1.00 94.44 253 LYS A O 1
ATOM 2015 N N . ARG A 1 254 ? -33.371 -12.074 54.590 1.00 94.00 254 ARG A N 1
ATOM 2016 C CA . ARG A 1 254 ? -33.515 -13.497 54.947 1.00 94.00 254 ARG A CA 1
ATOM 2017 C C . ARG A 1 254 ? -33.200 -13.722 56.426 1.00 94.00 254 ARG A C 1
ATOM 2019 O O . ARG A 1 254 ? -34.027 -14.274 57.141 1.00 94.00 254 ARG A O 1
ATOM 2026 N N . ARG A 1 255 ? -32.067 -13.192 56.900 1.00 92.56 255 ARG A N 1
ATOM 2027 C CA . ARG A 1 255 ? -31.638 -13.308 58.305 1.00 92.56 255 ARG A CA 1
ATOM 2028 C C . ARG A 1 255 ? -32.615 -12.654 59.285 1.00 92.56 255 ARG A C 1
ATOM 2030 O O . ARG A 1 255 ? -32.780 -13.155 60.390 1.00 92.56 255 ARG A O 1
ATOM 2037 N N . SER A 1 256 ? -33.255 -11.538 58.918 1.00 92.81 256 SER A N 1
ATOM 2038 C CA . SER A 1 256 ? -34.270 -10.915 59.782 1.00 92.81 256 SER A CA 1
ATOM 2039 C C . SER A 1 256 ? -35.523 -11.784 59.914 1.00 92.81 256 SER A C 1
ATOM 2041 O O . SER A 1 256 ? -36.012 -11.955 61.023 1.00 92.81 256 SER A O 1
ATOM 2043 N N . LYS A 1 257 ? -35.995 -12.385 58.811 1.00 94.75 257 LYS A N 1
ATOM 2044 C CA . LYS A 1 257 ? -37.144 -13.306 58.824 1.00 94.75 257 LYS A CA 1
ATOM 2045 C C . LYS A 1 257 ? -36.867 -14.583 59.620 1.00 94.75 257 LYS A C 1
ATOM 2047 O O . LYS A 1 257 ? -37.734 -15.029 60.356 1.00 94.75 257 LYS A O 1
ATOM 2052 N N . GLU A 1 258 ? -35.665 -15.152 59.494 1.00 93.12 258 GLU A N 1
ATOM 2053 C CA . GLU A 1 258 ? -35.240 -16.326 60.277 1.00 93.12 258 GLU A CA 1
ATOM 2054 C C . GLU A 1 258 ? -35.280 -16.039 61.790 1.00 93.12 258 GLU A C 1
ATOM 2056 O O . GLU A 1 258 ? -35.775 -16.860 62.556 1.00 93.12 258 GLU A O 1
ATOM 2061 N N . LYS A 1 259 ? -34.825 -14.852 62.222 1.00 92.25 259 LYS A N 1
ATOM 2062 C CA . LYS A 1 259 ? -34.890 -14.431 63.634 1.00 92.25 259 LYS A CA 1
ATOM 2063 C C . LYS A 1 259 ? -36.319 -14.224 64.134 1.00 92.25 259 LYS A C 1
ATOM 2065 O O . LYS A 1 259 ? -36.612 -14.572 65.269 1.00 92.25 259 LYS A O 1
ATOM 2070 N N . GLU A 1 260 ? -37.185 -13.650 63.304 1.00 92.62 260 GLU A N 1
ATOM 2071 C CA . GLU A 1 260 ? -38.595 -13.427 63.643 1.00 92.62 260 GLU A CA 1
ATOM 2072 C C . GLU A 1 260 ? -39.364 -14.750 63.781 1.00 92.62 260 GLU A C 1
ATOM 2074 O O . GLU A 1 260 ? -40.183 -14.885 64.685 1.00 92.62 260 GLU A O 1
ATOM 2079 N N . LEU A 1 261 ? -39.055 -15.750 62.943 1.00 93.12 261 LEU A N 1
ATOM 2080 C CA . LEU A 1 261 ? -39.624 -17.096 63.068 1.00 93.12 261 LEU A CA 1
ATOM 2081 C C . LEU A 1 261 ? -39.131 -17.839 64.314 1.00 93.12 261 LEU A C 1
ATOM 2083 O O . LEU A 1 261 ? -39.911 -18.555 64.920 1.00 93.12 261 LEU A O 1
ATOM 2087 N N . ALA A 1 262 ? -37.857 -17.693 64.683 1.00 90.00 262 ALA A N 1
ATOM 2088 C CA . ALA A 1 262 ? -37.276 -18.387 65.836 1.00 90.00 262 ALA A CA 1
ATOM 2089 C C . ALA A 1 262 ? -37.707 -17.806 67.197 1.00 90.00 262 ALA A C 1
ATOM 2091 O O . ALA A 1 262 ? -37.481 -18.436 68.225 1.00 90.00 262 ALA A O 1
ATOM 2092 N N . GLY A 1 263 ? -38.262 -16.590 67.212 1.00 82.31 263 GLY A N 1
ATOM 2093 C CA . GLY A 1 263 ? -38.781 -15.939 68.418 1.00 82.31 263 GLY A CA 1
ATOM 2094 C C . GLY A 1 263 ? -40.276 -16.160 68.674 1.00 82.31 263 GLY A C 1
ATOM 2095 O O . GLY A 1 263 ? -40.778 -15.654 69.675 1.00 82.31 263 GLY A O 1
ATOM 2096 N N . ARG A 1 264 ? -40.982 -16.856 67.775 1.00 58.56 264 ARG A N 1
ATOM 2097 C CA . ARG A 1 264 ? -42.371 -17.311 67.942 1.00 58.56 264 ARG A CA 1
ATOM 2098 C C . ARG A 1 264 ? -42.396 -18.779 68.332 1.00 58.56 264 ARG A C 1
ATOM 2100 O O . ARG A 1 264 ? -43.322 -19.132 69.090 1.00 58.56 264 ARG A O 1
#